Protein AF-A0A351DVX0-F1 (afdb_monomer)

Structure (mmCIF, N/CA/C/O backbone):
data_AF-A0A351DVX0-F1
#
_entry.id   AF-A0A351DVX0-F1
#
loop_
_atom_site.group_PDB
_atom_site.id
_atom_site.type_symbol
_atom_site.label_atom_id
_atom_site.label_alt_id
_atom_site.label_comp_id
_atom_site.label_asym_id
_atom_site.label_entity_id
_atom_site.label_seq_id
_atom_site.pdbx_PDB_ins_code
_atom_site.Cartn_x
_atom_site.Cartn_y
_atom_site.Cartn_z
_atom_site.occupancy
_atom_site.B_iso_or_equiv
_atom_site.auth_seq_id
_atom_site.auth_comp_id
_atom_site.auth_asym_id
_atom_site.auth_atom_id
_atom_site.pdbx_PDB_model_num
ATOM 1 N N . MET A 1 1 ? 25.765 -68.127 24.482 1.00 40.09 1 MET A N 1
ATOM 2 C CA . MET A 1 1 ? 26.400 -67.469 23.321 1.00 40.09 1 MET A CA 1
ATOM 3 C C . MET A 1 1 ? 25.395 -66.460 22.792 1.00 40.09 1 MET A C 1
ATOM 5 O O . MET A 1 1 ? 24.345 -66.854 22.311 1.00 40.09 1 MET A O 1
ATOM 9 N N . ILE A 1 2 ? 25.640 -65.184 23.081 1.00 37.50 2 ILE A N 1
ATOM 10 C CA . ILE A 1 2 ? 24.728 -64.052 22.872 1.00 37.50 2 ILE A CA 1
ATOM 11 C C . ILE A 1 2 ? 24.931 -63.559 21.436 1.00 37.50 2 ILE A C 1
ATOM 13 O O . ILE A 1 2 ? 26.060 -63.206 21.104 1.00 37.50 2 ILE A O 1
ATOM 17 N N . LEU A 1 3 ? 23.886 -63.501 20.604 1.00 36.59 3 LEU A N 1
ATOM 18 C CA . LEU A 1 3 ? 23.931 -62.711 19.369 1.00 36.59 3 LEU A CA 1
ATOM 19 C C . LEU A 1 3 ? 23.003 -61.502 19.492 1.00 36.59 3 LEU A C 1
ATOM 21 O O . LEU A 1 3 ? 21.829 -61.616 19.833 1.00 36.59 3 LEU A O 1
ATOM 25 N N . ARG A 1 4 ? 23.623 -60.341 19.286 1.00 37.78 4 ARG A N 1
ATOM 26 C CA . ARG A 1 4 ? 23.117 -58.989 19.496 1.00 37.78 4 ARG A CA 1
ATOM 27 C C . ARG A 1 4 ? 22.225 -58.519 18.344 1.00 37.78 4 ARG A C 1
ATOM 29 O O . ARG A 1 4 ? 22.423 -58.894 17.194 1.00 37.78 4 ARG A O 1
ATOM 36 N N . GLN A 1 5 ? 21.309 -57.628 18.715 1.00 42.28 5 GLN A N 1
ATOM 37 C CA . GLN A 1 5 ? 20.523 -56.723 17.879 1.00 42.28 5 GLN A CA 1
ATOM 38 C C . GLN A 1 5 ? 21.370 -55.961 16.848 1.00 42.28 5 GLN A C 1
ATOM 40 O O . GLN A 1 5 ? 22.437 -55.456 17.195 1.00 42.28 5 GLN A O 1
ATOM 45 N N . ILE A 1 6 ? 20.814 -55.747 15.652 1.00 43.41 6 ILE A N 1
ATOM 46 C CA . ILE A 1 6 ? 21.083 -54.556 14.834 1.00 43.41 6 ILE A CA 1
ATOM 47 C C . ILE A 1 6 ? 19.731 -54.063 14.305 1.00 43.41 6 ILE A C 1
ATOM 49 O O . ILE A 1 6 ? 19.150 -54.651 13.397 1.00 43.41 6 ILE A O 1
ATOM 53 N N . ALA A 1 7 ? 19.212 -53.003 14.926 1.00 38.06 7 ALA A N 1
ATOM 54 C CA . ALA A 1 7 ? 18.090 -52.226 14.417 1.00 38.06 7 ALA A CA 1
ATOM 55 C C . ALA A 1 7 ? 18.644 -51.172 13.448 1.00 38.06 7 ALA A C 1
ATOM 57 O O . ALA A 1 7 ? 19.384 -50.279 13.860 1.00 38.06 7 ALA A O 1
ATOM 58 N N . ILE A 1 8 ? 18.306 -51.285 12.165 1.00 43.12 8 ILE A N 1
ATOM 59 C CA . ILE A 1 8 ? 18.649 -50.291 11.145 1.00 43.12 8 ILE A CA 1
ATOM 60 C C . ILE A 1 8 ? 17.594 -49.182 11.222 1.00 43.12 8 ILE A C 1
ATOM 62 O O . ILE A 1 8 ? 16.469 -49.357 10.762 1.00 43.12 8 ILE A O 1
ATOM 66 N N . HIS A 1 9 ? 17.946 -48.055 11.840 1.00 37.53 9 HIS A N 1
ATOM 67 C CA . HIS A 1 9 ? 17.176 -46.816 11.732 1.00 37.53 9 HIS A CA 1
ATOM 68 C C . HIS A 1 9 ? 17.546 -46.137 10.409 1.00 37.53 9 HIS A C 1
ATOM 70 O O . HIS A 1 9 ? 18.660 -45.638 10.255 1.00 37.53 9 HIS A O 1
ATOM 76 N N . ALA A 1 10 ? 16.621 -46.133 9.450 1.00 40.66 10 ALA A N 1
ATOM 77 C CA . ALA A 1 10 ? 16.727 -45.315 8.249 1.00 40.66 10 ALA A CA 1
ATOM 78 C C . ALA A 1 10 ? 16.349 -43.869 8.605 1.00 40.66 10 ALA A C 1
ATOM 80 O O . ALA A 1 10 ? 15.179 -43.549 8.803 1.00 40.66 10 ALA A O 1
ATOM 81 N N . LEU A 1 11 ? 17.357 -43.006 8.727 1.00 35.91 11 LEU A N 1
ATOM 82 C CA . LEU A 1 11 ? 17.188 -41.564 8.857 1.00 35.91 11 LEU A CA 1
ATOM 83 C C . LEU A 1 11 ? 16.865 -40.998 7.464 1.00 35.91 11 LEU A C 1
ATOM 85 O O . LEU A 1 11 ? 17.757 -40.829 6.635 1.00 35.91 11 LEU A O 1
ATOM 89 N N . VAL A 1 12 ? 15.586 -40.751 7.184 1.00 42.34 12 VAL A N 1
ATOM 90 C CA . VAL A 1 12 ? 15.158 -40.038 5.974 1.00 42.34 12 VAL A CA 1
ATOM 91 C C . VAL A 1 12 ? 15.346 -38.543 6.231 1.00 42.34 12 VAL A C 1
ATOM 93 O O . VAL A 1 12 ? 14.528 -37.915 6.898 1.00 42.34 12 VAL A O 1
ATOM 96 N N . LEU A 1 13 ? 16.446 -37.974 5.732 1.00 36.12 13 LEU A N 1
ATOM 97 C CA . LEU A 1 13 ? 16.592 -36.523 5.621 1.00 36.12 13 LEU A CA 1
ATOM 98 C C . LEU A 1 13 ? 15.632 -36.022 4.534 1.00 36.12 13 LEU A C 1
ATOM 100 O O . LEU A 1 13 ? 15.890 -36.187 3.344 1.00 36.12 13 LEU A O 1
ATOM 104 N N . PHE A 1 14 ? 14.534 -35.392 4.948 1.00 37.03 14 PHE A N 1
ATOM 105 C CA . PHE A 1 14 ? 13.756 -34.516 4.078 1.00 37.03 14 PHE A CA 1
ATOM 106 C C . PHE A 1 14 ? 14.557 -33.228 3.870 1.00 37.03 14 PHE A C 1
ATOM 108 O O . PHE A 1 14 ? 14.539 -32.323 4.702 1.00 37.03 14 PHE A O 1
ATOM 115 N N . SER A 1 15 ? 15.292 -33.147 2.763 1.00 38.91 15 SER A N 1
ATOM 116 C CA . SER A 1 15 ? 15.761 -31.864 2.254 1.00 38.91 15 SER A CA 1
ATOM 117 C C . SER A 1 15 ? 14.536 -31.059 1.817 1.00 38.91 15 SER A C 1
ATOM 119 O O . SER A 1 15 ? 13.927 -31.365 0.790 1.00 38.91 15 SER A O 1
ATOM 121 N N . LEU A 1 16 ? 14.166 -30.046 2.601 1.00 40.25 16 LEU A N 1
ATOM 122 C CA . LEU A 1 16 ? 13.316 -28.943 2.159 1.00 40.25 16 LEU A CA 1
ATOM 123 C C . LEU A 1 16 ? 14.080 -28.185 1.068 1.00 40.25 16 LEU A C 1
ATOM 125 O O . LEU A 1 16 ? 14.786 -27.217 1.333 1.00 40.25 16 LEU A O 1
ATOM 129 N N . GLY A 1 17 ? 13.998 -28.684 -0.164 1.00 37.03 17 GLY A N 1
ATOM 130 C CA . GLY A 1 17 ? 14.337 -27.895 -1.335 1.00 37.03 17 GLY A CA 1
ATOM 131 C C . GLY A 1 17 ? 13.332 -26.756 -1.411 1.00 37.03 17 GLY A C 1
ATOM 132 O O . GLY A 1 17 ? 12.134 -27.004 -1.540 1.00 37.03 17 GLY A O 1
ATOM 133 N N . ALA A 1 18 ? 13.810 -25.521 -1.278 1.00 41.72 18 ALA A N 1
ATOM 134 C CA . ALA A 1 18 ? 13.044 -24.353 -1.668 1.00 41.72 18 ALA A CA 1
ATOM 135 C C . ALA A 1 18 ? 12.784 -24.478 -3.172 1.00 41.72 18 ALA A C 1
ATOM 137 O O . ALA A 1 18 ? 13.684 -24.301 -3.991 1.00 41.72 18 ALA A O 1
ATOM 138 N N . TRP A 1 19 ? 11.566 -24.873 -3.524 1.00 34.34 19 TRP A N 1
ATOM 139 C CA . TRP A 1 19 ? 11.091 -24.817 -4.893 1.00 34.34 19 TRP A CA 1
ATOM 140 C C . TRP A 1 19 ? 10.878 -23.341 -5.213 1.00 34.34 19 TRP A C 1
ATOM 142 O O . TRP A 1 19 ? 9.859 -22.763 -4.840 1.00 34.34 19 TRP A O 1
ATOM 152 N N . THR A 1 20 ? 11.851 -22.709 -5.865 1.00 35.59 20 THR A N 1
ATOM 153 C CA . THR A 1 20 ? 11.584 -21.480 -6.607 1.00 35.59 20 THR A CA 1
ATOM 154 C C . THR A 1 20 ? 10.643 -21.873 -7.736 1.00 35.59 20 THR A C 1
ATOM 156 O O . THR A 1 20 ? 11.033 -22.566 -8.675 1.00 35.59 20 THR A O 1
ATOM 159 N N . GLN A 1 21 ? 9.367 -21.523 -7.603 1.00 33.16 21 GLN A N 1
ATOM 160 C CA . GLN A 1 21 ? 8.462 -21.561 -8.738 1.00 33.16 21 GLN A CA 1
ATOM 161 C C . GLN A 1 21 ? 8.956 -20.499 -9.717 1.00 33.16 21 GLN A C 1
ATOM 163 O O . GLN A 1 21 ? 8.762 -19.310 -9.484 1.00 33.16 21 GLN A O 1
ATOM 168 N N . ASP A 1 22 ? 9.621 -20.923 -10.790 1.00 33.38 22 ASP A N 1
ATOM 169 C CA . ASP A 1 22 ? 9.820 -20.070 -11.954 1.00 33.38 22 ASP A CA 1
ATOM 170 C C . ASP A 1 22 ? 8.431 -19.760 -12.521 1.00 33.38 22 ASP A C 1
ATOM 172 O O . ASP A 1 22 ? 7.817 -20.575 -13.217 1.00 33.38 22 ASP A O 1
ATOM 176 N N . SER A 1 23 ? 7.888 -18.597 -12.159 1.00 32.94 23 SER A N 1
ATOM 177 C CA . SER A 1 23 ? 6.687 -18.066 -12.789 1.00 32.94 23 SER A CA 1
ATOM 178 C C . SER A 1 23 ? 7.013 -17.813 -14.254 1.00 32.94 23 SER A C 1
ATOM 180 O O . SER A 1 23 ? 7.938 -17.061 -14.567 1.00 32.94 23 SER A O 1
ATOM 182 N N . TRP A 1 24 ? 6.269 -18.433 -15.161 1.00 38.31 24 TRP A N 1
ATOM 183 C CA . TRP A 1 24 ? 6.404 -18.162 -16.582 1.00 38.31 24 TRP A CA 1
ATOM 184 C C . TRP A 1 24 ? 5.987 -16.710 -16.871 1.00 38.31 24 TRP A C 1
ATOM 186 O O . TRP A 1 24 ? 4.803 -16.410 -16.984 1.00 38.31 24 TRP A O 1
ATOM 196 N N . GLY A 1 25 ? 6.993 -15.834 -16.973 1.00 54.78 25 GLY A N 1
ATOM 197 C CA . GLY A 1 25 ? 7.132 -14.860 -18.059 1.00 54.78 25 GLY A CA 1
ATOM 198 C C . GLY A 1 25 ? 6.445 -13.499 -17.942 1.00 54.78 25 GLY A C 1
ATOM 199 O O . GLY A 1 25 ? 5.988 -13.002 -18.965 1.00 54.78 25 GLY A O 1
ATOM 200 N N . GLN A 1 26 ? 6.386 -12.855 -16.772 1.00 66.94 26 GLN A N 1
ATOM 201 C CA . GLN A 1 26 ? 6.179 -11.400 -16.758 1.00 66.94 26 GLN A CA 1
ATOM 202 C C . GLN A 1 26 ? 7.519 -10.696 -17.005 1.00 66.94 26 GLN A C 1
ATOM 204 O O . GLN A 1 26 ? 8.455 -10.852 -16.223 1.00 66.94 26 GLN A O 1
ATOM 209 N N . ALA A 1 27 ? 7.605 -9.922 -18.093 1.00 90.81 27 ALA A N 1
ATOM 210 C CA . ALA A 1 27 ? 8.777 -9.105 -18.422 1.00 90.81 27 ALA A CA 1
ATOM 211 C C . ALA A 1 27 ? 9.059 -8.025 -17.363 1.00 90.81 27 ALA A C 1
ATOM 213 O O . ALA A 1 27 ? 10.169 -7.506 -17.307 1.00 90.81 27 ALA A O 1
ATOM 214 N N . VAL A 1 28 ? 8.076 -7.714 -16.508 1.00 94.50 28 VAL A N 1
ATOM 215 C CA . VAL A 1 28 ? 8.209 -6.775 -15.394 1.00 94.50 28 VAL A CA 1
ATOM 216 C C . VAL A 1 28 ? 7.595 -7.351 -14.127 1.00 94.50 28 VAL A C 1
ATOM 218 O O . VAL A 1 28 ? 6.459 -7.819 -14.145 1.00 94.50 28 VAL A O 1
ATOM 221 N N . THR A 1 29 ? 8.325 -7.285 -13.018 1.00 94.88 29 THR A N 1
ATOM 222 C CA . THR A 1 29 ? 7.858 -7.720 -11.696 1.00 94.88 29 THR A CA 1
ATOM 223 C C . THR A 1 29 ? 8.148 -6.664 -10.634 1.00 94.88 29 THR A C 1
ATOM 225 O O . THR A 1 29 ? 9.044 -5.836 -10.794 1.00 94.88 29 THR A O 1
ATOM 228 N N . LEU A 1 30 ? 7.385 -6.696 -9.539 1.00 95.50 30 LEU A N 1
ATOM 229 C CA . LEU A 1 30 ? 7.558 -5.823 -8.379 1.00 95.50 30 LEU A CA 1
ATOM 230 C C . LEU A 1 30 ? 7.610 -6.672 -7.104 1.00 95.50 30 LEU A C 1
ATOM 232 O O . LEU A 1 30 ? 6.787 -7.573 -6.925 1.00 95.50 30 LEU A O 1
ATOM 236 N N . ALA A 1 31 ? 8.568 -6.392 -6.223 1.00 93.81 31 ALA A N 1
ATOM 237 C CA . ALA A 1 31 ? 8.717 -7.072 -4.938 1.00 93.81 31 ALA A CA 1
ATOM 238 C C . ALA A 1 31 ? 9.030 -6.070 -3.809 1.00 93.81 31 ALA A C 1
ATOM 240 O O . ALA A 1 31 ? 9.712 -5.090 -4.082 1.00 93.81 31 ALA A O 1
ATOM 241 N N . PRO A 1 32 ? 8.605 -6.316 -2.555 1.00 91.56 32 PRO A N 1
ATOM 242 C CA . PRO A 1 32 ? 7.753 -7.425 -2.135 1.00 91.56 32 PRO A CA 1
ATOM 243 C C . PRO A 1 32 ? 6.303 -7.262 -2.615 1.00 91.56 32 PRO A C 1
ATOM 245 O O . PRO A 1 32 ? 5.820 -6.155 -2.840 1.00 91.56 32 PRO A O 1
ATOM 248 N N . THR A 1 33 ? 5.608 -8.392 -2.755 1.00 82.56 33 THR A N 1
ATOM 249 C CA . THR A 1 33 ? 4.152 -8.452 -2.932 1.00 82.56 33 THR A CA 1
ATOM 250 C C . THR A 1 33 ? 3.548 -9.220 -1.749 1.00 82.56 33 THR A C 1
ATOM 252 O O . THR A 1 33 ? 4.029 -10.316 -1.442 1.00 82.56 33 THR A O 1
ATOM 255 N N . PRO A 1 34 ? 2.536 -8.681 -1.040 1.00 86.06 34 PRO A N 1
ATOM 256 C CA . PRO A 1 34 ? 1.894 -7.381 -1.252 1.00 86.06 34 PRO A CA 1
ATOM 257 C C . PRO A 1 34 ? 2.802 -6.182 -0.915 1.00 86.06 34 PRO A C 1
ATOM 259 O O . PRO A 1 34 ? 3.726 -6.301 -0.114 1.00 86.06 34 PRO A O 1
ATOM 262 N N . THR A 1 35 ? 2.511 -5.040 -1.531 1.00 85.44 35 THR A N 1
ATOM 263 C CA . THR A 1 35 ? 3.313 -3.813 -1.543 1.00 85.44 35 THR A CA 1
ATOM 264 C C . THR A 1 35 ? 2.668 -2.705 -0.707 1.00 85.44 35 THR A C 1
ATOM 266 O O . THR A 1 35 ? 1.503 -2.346 -0.922 1.00 85.44 35 THR A O 1
ATOM 269 N N . GLY A 1 36 ? 3.443 -2.147 0.221 1.00 84.81 36 GLY A N 1
ATOM 270 C CA . GLY A 1 36 ? 3.116 -0.928 0.958 1.00 84.81 36 GLY A CA 1
ATOM 271 C C . GLY A 1 36 ? 3.431 0.355 0.196 1.00 84.81 36 GLY A C 1
ATOM 272 O O . GLY A 1 36 ? 4.273 0.345 -0.700 1.00 84.81 36 GLY A O 1
ATOM 273 N N . LEU A 1 37 ? 2.787 1.470 0.553 1.00 86.00 37 LEU A N 1
ATOM 274 C CA . LEU A 1 37 ? 3.099 2.777 -0.057 1.00 86.00 37 LEU A CA 1
ATOM 275 C C . LEU A 1 37 ? 4.448 3.322 0.416 1.00 86.00 37 LEU A C 1
ATOM 277 O O . LEU A 1 37 ? 5.108 4.044 -0.330 1.00 86.00 37 LEU A O 1
ATOM 281 N N . ASN A 1 38 ? 4.834 2.973 1.643 1.00 88.31 38 ASN A N 1
ATOM 282 C CA . ASN A 1 38 ? 6.031 3.473 2.320 1.00 88.31 38 ASN A CA 1
ATOM 283 C C . ASN A 1 38 ? 7.113 2.394 2.486 1.00 88.31 38 ASN A C 1
ATOM 285 O O . ASN A 1 38 ? 8.142 2.639 3.113 1.00 88.31 38 ASN A O 1
ATOM 289 N N . ASP A 1 39 ? 6.878 1.204 1.935 1.00 87.25 39 ASP A N 1
ATOM 290 C CA . ASP A 1 39 ? 7.865 0.134 1.900 1.00 87.25 39 ASP A CA 1
ATOM 291 C C . ASP A 1 39 ? 8.821 0.345 0.717 1.00 87.25 39 ASP A C 1
ATOM 293 O O . ASP A 1 39 ? 8.417 0.774 -0.367 1.00 87.25 39 ASP A O 1
ATOM 297 N N . GLU A 1 40 ? 10.090 -0.012 0.905 1.00 95.81 40 GLU A N 1
ATOM 298 C CA . GLU A 1 40 ? 11.028 -0.122 -0.209 1.00 95.81 40 GLU A CA 1
ATOM 299 C C . GLU A 1 40 ? 10.617 -1.289 -1.121 1.00 95.81 40 GLU A C 1
ATOM 301 O O . GLU A 1 40 ? 10.395 -2.416 -0.666 1.00 95.81 40 GLU A O 1
ATOM 306 N N . VAL A 1 41 ? 10.527 -1.015 -2.421 1.00 96.50 41 VAL A N 1
ATOM 307 C CA . VAL A 1 41 ? 10.186 -1.990 -3.457 1.00 96.50 41 VAL A CA 1
ATOM 308 C C . VAL A 1 41 ? 11.254 -2.039 -4.534 1.00 96.50 41 VAL A C 1
ATOM 310 O O . VAL A 1 41 ? 11.887 -1.036 -4.845 1.00 96.50 41 VAL A O 1
ATOM 313 N N . THR A 1 42 ? 11.408 -3.198 -5.165 1.00 98.31 42 THR A N 1
ATOM 314 C CA . THR A 1 42 ? 12.261 -3.404 -6.332 1.00 98.31 42 THR A CA 1
ATOM 315 C C . THR A 1 42 ? 11.409 -3.762 -7.541 1.00 98.31 42 THR A C 1
ATOM 317 O O . THR A 1 42 ? 10.772 -4.818 -7.580 1.00 98.31 42 THR A O 1
ATOM 320 N N . LEU A 1 43 ? 11.439 -2.895 -8.551 1.00 98.19 43 LEU A N 1
ATOM 321 C CA . LEU A 1 43 ? 10.948 -3.179 -9.894 1.00 98.19 43 LEU A CA 1
ATOM 322 C C . LEU A 1 43 ? 12.050 -3.904 -10.665 1.00 98.19 43 LEU A C 1
ATOM 324 O O . LEU A 1 43 ? 13.176 -3.413 -10.732 1.00 98.19 43 LEU A O 1
ATOM 328 N N . THR A 1 44 ? 11.734 -5.046 -11.263 1.00 98.00 44 THR A N 1
ATOM 329 C CA . THR A 1 44 ? 12.642 -5.786 -12.149 1.00 98.00 44 THR A CA 1
ATOM 330 C C . THR A 1 44 ? 12.071 -5.807 -13.554 1.00 98.00 44 THR A C 1
ATOM 332 O O . THR A 1 44 ? 10.908 -6.152 -13.724 1.00 98.00 44 THR A O 1
ATOM 335 N N . ILE A 1 45 ? 12.893 -5.489 -14.553 1.00 97.94 45 ILE A N 1
ATOM 336 C CA . ILE A 1 45 ? 12.573 -5.599 -15.978 1.00 97.94 45 ILE A CA 1
ATOM 337 C C . ILE A 1 45 ? 13.516 -6.627 -16.609 1.00 97.94 45 ILE A C 1
ATOM 339 O O . ILE A 1 45 ? 14.738 -6.468 -16.575 1.00 97.94 45 ILE A O 1
ATOM 343 N N . ASP A 1 46 ? 12.951 -7.682 -17.188 1.00 97.06 46 ASP A N 1
ATOM 344 C CA . ASP A 1 46 ? 13.660 -8.686 -17.977 1.00 97.06 46 ASP A CA 1
ATOM 345 C C . ASP A 1 46 ? 13.489 -8.389 -19.470 1.00 97.06 46 ASP A C 1
ATOM 347 O O . ASP A 1 46 ? 12.545 -8.834 -20.123 1.00 97.06 46 ASP A O 1
ATOM 351 N N . VAL A 1 47 ? 14.446 -7.648 -20.030 1.00 97.12 47 VAL A N 1
ATOM 352 C CA . VAL A 1 47 ? 14.446 -7.257 -21.445 1.00 97.12 47 VAL A CA 1
ATOM 353 C C . VAL A 1 47 ? 14.599 -8.475 -22.365 1.00 97.12 47 VAL A C 1
ATOM 355 O O . VAL A 1 47 ? 14.211 -8.412 -23.529 1.00 97.12 47 VAL A O 1
ATOM 358 N N . SER A 1 48 ? 15.069 -9.632 -21.875 1.00 95.38 48 SER A N 1
ATOM 359 C CA . SER A 1 48 ? 15.089 -10.854 -22.697 1.00 95.38 48 SER A CA 1
ATOM 360 C C . SER A 1 48 ? 13.686 -11.320 -23.099 1.00 95.38 48 SER A C 1
ATOM 362 O O . SER A 1 48 ? 13.543 -11.991 -24.127 1.00 95.38 48 SER A O 1
ATOM 364 N N . GLN A 1 49 ? 12.674 -10.943 -22.311 1.00 94.19 49 GLN A N 1
ATOM 365 C CA . GLN A 1 49 ? 11.262 -11.241 -22.542 1.00 94.19 49 GLN A CA 1
ATOM 366 C C . GLN A 1 49 ? 10.547 -10.162 -23.368 1.00 94.19 49 GLN A C 1
ATOM 368 O O . GLN A 1 49 ? 9.404 -10.384 -23.754 1.00 94.19 49 GLN A O 1
ATOM 373 N N . SER A 1 50 ? 11.206 -9.032 -23.658 1.00 92.88 50 SER A N 1
ATOM 374 C CA . SER A 1 50 ? 10.652 -7.980 -24.516 1.00 92.88 50 SER A CA 1
ATOM 375 C C . SER A 1 50 ? 10.450 -8.508 -25.937 1.00 92.88 50 SER A C 1
ATOM 377 O O . SER A 1 50 ? 11.343 -9.150 -26.512 1.00 92.88 50 SER A O 1
ATOM 379 N N . ALA A 1 51 ? 9.252 -8.279 -26.472 1.00 90.56 51 ALA A N 1
ATOM 380 C CA . ALA A 1 51 ? 8.818 -8.801 -27.767 1.00 90.56 51 ALA A CA 1
ATOM 381 C C . ALA A 1 51 ? 8.794 -7.741 -28.876 1.00 90.56 51 ALA A C 1
ATOM 383 O O . ALA A 1 51 ? 8.758 -8.104 -30.055 1.00 90.56 51 ALA A O 1
ATOM 384 N N . GLU A 1 52 ? 8.824 -6.456 -28.519 1.00 89.44 52 GLU A N 1
ATOM 385 C CA . GLU A 1 52 ? 8.743 -5.348 -29.468 1.00 89.44 52 GLU A CA 1
ATOM 386 C C . GLU A 1 52 ? 9.957 -4.421 -29.369 1.00 89.44 52 GLU A C 1
ATOM 388 O O . GLU A 1 52 ? 10.672 -4.392 -28.368 1.00 89.44 52 GLU A O 1
ATOM 393 N N . HIS A 1 53 ? 10.146 -3.623 -30.423 1.00 94.44 53 HIS A N 1
ATOM 394 C CA . HIS A 1 53 ? 11.174 -2.587 -30.510 1.00 94.44 53 HIS A CA 1
ATOM 395 C C . HIS A 1 53 ? 12.624 -3.113 -30.416 1.00 94.44 53 HIS A C 1
ATOM 397 O O . HIS A 1 53 ? 12.903 -4.310 -30.522 1.00 94.44 53 HIS A O 1
ATOM 403 N N . GLY A 1 54 ? 13.583 -2.187 -30.340 1.00 95.69 54 GLY A N 1
ATOM 404 C CA . GLY A 1 54 ? 14.994 -2.468 -30.581 1.00 95.69 54 GLY A CA 1
ATOM 405 C C . GLY A 1 54 ? 15.838 -2.739 -29.344 1.00 95.69 54 GLY A C 1
ATOM 406 O O . GLY A 1 54 ? 16.968 -3.202 -29.502 1.00 95.69 54 GLY A O 1
ATOM 407 N N . LEU A 1 55 ? 15.350 -2.479 -28.123 1.00 97.56 55 LEU A N 1
ATOM 408 C CA . LEU A 1 55 ? 16.226 -2.488 -26.943 1.00 97.56 55 LEU A CA 1
ATOM 409 C C . LEU A 1 55 ? 16.907 -3.840 -26.728 1.00 97.56 55 LEU A C 1
ATOM 411 O O . LEU A 1 55 ? 18.112 -3.880 -26.488 1.00 97.56 55 LEU A O 1
ATOM 415 N N . LYS A 1 56 ? 16.165 -4.944 -26.867 1.00 96.94 56 LYS A N 1
ATOM 416 C CA . LYS A 1 56 ? 16.720 -6.293 -26.717 1.00 96.94 56 LYS A CA 1
ATOM 417 C C . LYS A 1 56 ? 17.873 -6.549 -27.689 1.00 96.94 56 LYS A C 1
ATOM 419 O O . LYS A 1 56 ? 18.966 -6.891 -27.249 1.00 96.94 56 LYS A O 1
ATOM 424 N N . ALA A 1 57 ? 17.651 -6.338 -28.987 1.00 97.00 57 ALA A N 1
ATOM 425 C CA . ALA A 1 57 ? 18.665 -6.577 -30.016 1.00 97.00 57 ALA A CA 1
ATOM 426 C C . ALA A 1 57 ? 19.902 -5.683 -29.823 1.00 97.00 57 ALA A C 1
ATOM 428 O O . ALA A 1 57 ? 21.038 -6.137 -29.975 1.00 97.00 57 ALA A O 1
ATOM 429 N N . VAL A 1 58 ? 19.687 -4.420 -29.442 1.00 97.81 58 VAL A N 1
ATOM 430 C CA . VAL A 1 58 ? 20.775 -3.473 -29.176 1.00 97.81 58 VAL A CA 1
ATOM 431 C C . VAL A 1 58 ? 21.621 -3.932 -27.989 1.00 97.81 58 VAL A C 1
ATOM 433 O O . VAL A 1 58 ? 22.847 -3.920 -28.095 1.00 97.81 58 VAL A O 1
ATOM 436 N N . LEU A 1 59 ? 21.002 -4.372 -26.890 1.00 97.44 59 LEU A N 1
ATOM 437 C CA . LEU A 1 59 ? 21.711 -4.825 -25.688 1.00 97.44 59 LEU A CA 1
ATOM 438 C C . LEU A 1 59 ? 22.386 -6.191 -25.861 1.00 97.44 59 LEU A C 1
ATOM 440 O O . LEU A 1 59 ? 23.452 -6.409 -25.295 1.00 97.44 59 LEU A O 1
ATOM 444 N N . GLU A 1 60 ? 21.833 -7.096 -26.673 1.00 96.12 60 GLU A N 1
ATOM 445 C CA . GLU A 1 60 ? 22.504 -8.361 -27.020 1.00 96.12 60 GLU A CA 1
ATOM 446 C C . GLU A 1 60 ? 23.848 -8.119 -27.724 1.00 96.12 60 GLU A C 1
ATOM 448 O O . GLU A 1 60 ? 24.813 -8.851 -27.497 1.00 96.12 60 GLU A O 1
ATOM 453 N N . ALA A 1 61 ? 23.931 -7.073 -28.550 1.00 96.75 61 ALA A N 1
ATOM 454 C CA . ALA A 1 61 ? 25.163 -6.676 -29.227 1.00 96.75 61 ALA A CA 1
ATOM 455 C C . ALA A 1 61 ? 26.034 -5.704 -28.410 1.00 96.75 61 ALA A C 1
ATOM 457 O O . ALA A 1 61 ? 27.244 -5.640 -28.626 1.00 96.75 61 ALA A O 1
ATOM 458 N N . ASN A 1 62 ? 25.431 -4.945 -27.492 1.00 96.19 62 ASN A N 1
ATOM 459 C CA . ASN A 1 62 ? 26.076 -3.882 -26.720 1.00 96.19 62 ASN A CA 1
ATOM 460 C C . ASN A 1 62 ? 25.647 -3.961 -25.239 1.00 96.19 62 ASN A C 1
ATOM 462 O O . ASN A 1 62 ? 24.906 -3.097 -24.761 1.00 96.19 62 ASN A O 1
ATOM 466 N N . PRO A 1 63 ? 26.099 -4.986 -24.495 1.00 93.94 63 PRO A N 1
ATOM 467 C CA . PRO A 1 63 ? 25.579 -5.289 -23.158 1.00 93.94 63 PRO A CA 1
ATOM 468 C C . PRO A 1 63 ? 25.902 -4.224 -22.099 1.00 93.94 63 PRO A C 1
ATOM 470 O O . PRO A 1 63 ? 25.219 -4.150 -21.082 1.00 93.94 63 PRO A O 1
ATOM 473 N N . ASP A 1 64 ? 26.915 -3.388 -22.342 1.00 93.94 64 ASP A N 1
ATOM 474 C CA . ASP A 1 64 ? 27.380 -2.365 -21.398 1.00 93.94 64 ASP A CA 1
ATOM 475 C C . ASP A 1 64 ? 26.612 -1.032 -21.504 1.00 93.94 64 ASP A C 1
ATOM 477 O O . ASP A 1 64 ? 26.926 -0.076 -20.789 1.00 93.94 64 ASP A O 1
ATOM 481 N N . LEU A 1 65 ? 25.630 -0.918 -22.408 1.00 97.00 65 LEU A N 1
ATOM 482 C CA . LEU A 1 65 ? 24.851 0.313 -22.547 1.00 97.00 65 LEU A CA 1
ATOM 483 C C . LEU A 1 65 ? 23.920 0.529 -21.338 1.00 97.00 65 LEU A C 1
ATOM 485 O O . LEU A 1 65 ? 23.252 -0.409 -20.895 1.00 97.00 65 LEU A O 1
ATOM 489 N N . PRO A 1 66 ? 23.825 1.767 -20.815 1.00 97.75 66 PRO A N 1
ATOM 490 C CA . PRO A 1 66 ? 22.954 2.070 -19.688 1.00 97.75 66 PRO A CA 1
ATOM 491 C C . PRO A 1 66 ? 21.480 2.031 -20.102 1.00 97.75 66 PRO A C 1
ATOM 493 O O . PRO A 1 66 ? 21.093 2.577 -21.141 1.00 97.75 66 PRO A O 1
ATOM 496 N N . VAL A 1 67 ? 20.656 1.432 -19.244 1.00 98.62 67 VAL A N 1
ATOM 497 C CA . VAL A 1 67 ? 19.207 1.302 -19.430 1.00 98.62 67 VAL A CA 1
ATOM 498 C C . VAL A 1 67 ? 18.488 2.134 -18.377 1.00 98.62 67 VAL A C 1
ATOM 500 O O . VAL A 1 67 ? 18.864 2.131 -17.209 1.00 98.62 67 VAL A O 1
ATOM 503 N N . TYR A 1 68 ? 17.450 2.844 -18.796 1.00 98.81 68 TYR A N 1
ATOM 504 C CA . TYR A 1 68 ? 16.671 3.766 -17.987 1.00 98.81 68 TYR A CA 1
ATOM 505 C C . TYR A 1 68 ? 15.202 3.350 -17.969 1.00 98.81 68 TYR A C 1
ATOM 507 O O . TYR A 1 68 ? 14.668 2.883 -18.978 1.00 98.81 68 TYR A O 1
ATOM 515 N N . LEU A 1 69 ? 14.547 3.564 -16.834 1.00 98.69 69 LEU A N 1
ATOM 516 C CA . LEU A 1 69 ? 13.101 3.459 -16.696 1.00 98.69 69 LEU A CA 1
ATOM 517 C C . LEU A 1 69 ? 12.419 4.698 -17.292 1.00 98.69 69 LEU A C 1
ATOM 519 O O . LEU A 1 69 ? 12.879 5.827 -17.124 1.00 98.69 69 LEU A O 1
ATOM 523 N N . TRP A 1 70 ? 11.282 4.493 -17.941 1.00 98.56 70 TRP A N 1
ATOM 524 C CA . TRP A 1 70 ? 10.315 5.542 -18.241 1.00 98.56 70 TRP A CA 1
ATOM 525 C C . TRP A 1 70 ? 8.957 5.104 -17.694 1.00 98.56 70 TRP A C 1
ATOM 527 O O . TRP A 1 70 ? 8.491 4.027 -18.048 1.00 98.56 70 TRP A O 1
ATOM 537 N N . THR A 1 71 ? 8.325 5.893 -16.827 1.00 98.50 71 THR A N 1
ATOM 538 C CA . THR A 1 71 ? 7.065 5.530 -16.144 1.00 98.50 71 THR A CA 1
ATOM 539 C C . THR A 1 71 ? 6.072 6.688 -16.135 1.00 98.50 71 THR A C 1
ATOM 541 O O . THR A 1 71 ? 6.483 7.846 -16.119 1.00 98.50 71 THR A O 1
ATOM 544 N N . TRP A 1 72 ? 4.774 6.390 -16.181 1.00 97.69 72 TRP A N 1
ATOM 545 C CA . TRP A 1 72 ? 3.704 7.400 -16.270 1.00 97.69 72 TRP A CA 1
ATOM 546 C C . TRP A 1 72 ? 2.437 7.053 -15.475 1.00 97.69 72 TRP A C 1
ATOM 548 O O . TRP A 1 72 ? 1.460 7.799 -15.511 1.00 97.69 72 TRP A O 1
ATOM 558 N N . SER A 1 73 ? 2.419 5.913 -14.784 1.00 96.12 73 SER A N 1
ATOM 559 C CA . SER A 1 73 ? 1.349 5.525 -13.857 1.00 96.12 73 SER A CA 1
ATOM 560 C C . SER A 1 73 ? 1.998 4.950 -12.597 1.00 96.12 73 SER A C 1
ATOM 562 O O . SER A 1 73 ? 2.950 4.180 -12.748 1.00 96.12 73 SER A O 1
ATOM 564 N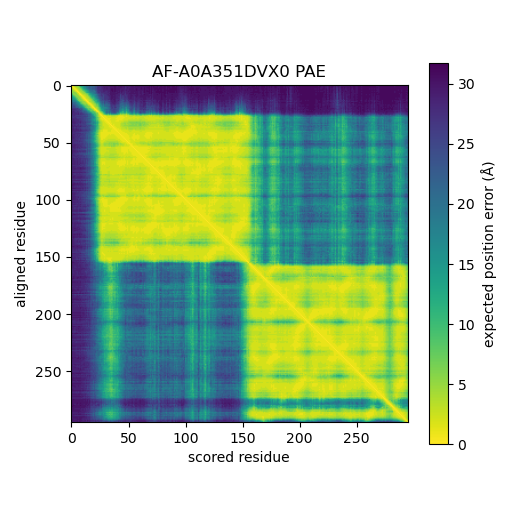 N . PRO A 1 74 ? 1.519 5.271 -11.380 1.00 96.19 74 PRO A N 1
ATOM 565 C CA . PRO A 1 74 ? 0.311 6.050 -11.059 1.00 96.19 74 PRO A CA 1
ATOM 566 C C . PRO A 1 74 ? 0.388 7.545 -11.394 1.00 96.19 74 PRO A C 1
ATOM 568 O O . PRO A 1 74 ? -0.650 8.172 -11.592 1.00 96.19 74 PRO A O 1
ATOM 571 N N . SER A 1 75 ? 1.593 8.094 -11.526 1.00 97.75 75 SER A N 1
ATOM 572 C CA . SER A 1 75 ? 1.840 9.452 -12.008 1.00 97.75 75 SER A CA 1
ATOM 573 C C . SER A 1 75 ? 3.262 9.564 -12.575 1.00 97.75 75 SER A C 1
ATOM 575 O O . SER A 1 75 ? 3.970 8.561 -12.698 1.00 97.75 75 SER A O 1
ATOM 577 N N . ASP A 1 76 ? 3.701 10.776 -12.923 1.00 97.62 76 ASP A N 1
ATOM 578 C CA . ASP A 1 76 ? 5.116 11.035 -13.197 1.00 97.62 76 ASP A CA 1
ATOM 579 C C . ASP A 1 76 ? 5.967 10.899 -11.917 1.00 97.62 76 ASP A C 1
ATOM 581 O O . ASP A 1 76 ? 5.510 11.269 -10.823 1.00 97.62 76 ASP A O 1
ATOM 585 N N . PRO A 1 77 ? 7.227 10.436 -12.026 1.00 97.81 77 PRO A N 1
ATOM 586 C CA . PRO A 1 77 ? 8.132 10.392 -10.886 1.00 97.81 77 PRO A CA 1
ATOM 587 C C . PRO A 1 77 ? 8.505 11.811 -10.426 1.00 97.81 77 PRO A C 1
ATOM 589 O O . PRO A 1 77 ? 8.579 12.731 -11.241 1.00 97.81 77 PRO A O 1
ATOM 592 N N . VAL A 1 78 ? 8.808 12.005 -9.138 1.00 97.25 78 VAL A N 1
ATOM 593 C CA . VAL A 1 78 ? 9.133 13.319 -8.535 1.00 97.25 78 VAL A CA 1
ATOM 594 C C . VAL A 1 78 ? 10.306 14.009 -9.239 1.00 97.25 78 VAL A C 1
ATOM 596 O O . VAL A 1 78 ? 10.281 15.219 -9.461 1.00 97.25 78 VAL A O 1
ATOM 599 N N . GLY A 1 79 ? 11.326 13.245 -9.639 1.00 94.88 79 GLY A N 1
ATOM 600 C CA . GLY A 1 79 ? 12.462 13.756 -10.416 1.00 94.88 79 GLY A CA 1
ATOM 601 C C . GLY A 1 79 ? 12.182 13.936 -11.914 1.00 94.88 79 GLY A C 1
ATOM 602 O O . GLY A 1 79 ? 13.016 14.499 -12.622 1.00 94.88 79 GLY A O 1
ATOM 603 N N . GLY A 1 80 ? 11.039 13.459 -12.409 1.00 97.75 80 GLY A N 1
ATOM 604 C CA . GLY A 1 80 ? 10.696 13.385 -13.827 1.00 97.75 80 GLY A CA 1
ATOM 605 C C . GLY A 1 80 ? 11.519 12.351 -14.606 1.00 97.75 80 GLY A C 1
ATOM 606 O O . GLY A 1 80 ? 12.659 12.032 -14.265 1.00 97.75 80 GLY A O 1
ATOM 607 N N . ASN A 1 81 ? 10.955 11.861 -15.712 1.00 98.25 81 ASN A N 1
ATOM 608 C CA . ASN A 1 81 ? 11.617 10.884 -16.587 1.00 98.25 81 ASN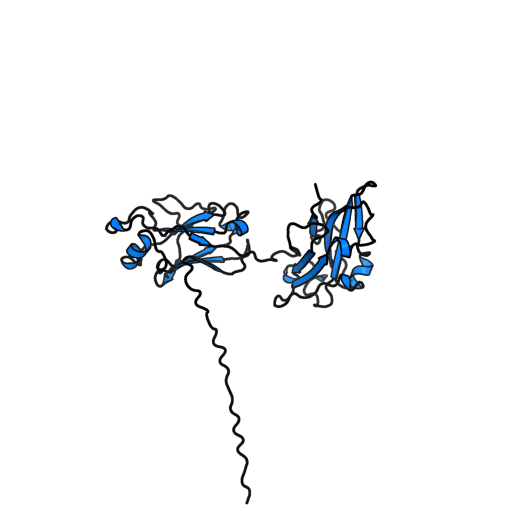 A CA 1
ATOM 609 C C . ASN A 1 81 ? 12.811 11.461 -17.382 1.00 98.25 81 ASN A C 1
ATOM 611 O O . ASN A 1 81 ? 13.648 10.711 -17.884 1.00 98.25 81 ASN A O 1
ATOM 615 N N . GLY A 1 82 ? 12.901 12.789 -17.519 1.00 97.50 82 GLY A N 1
ATOM 616 C CA . GLY A 1 82 ? 13.782 13.468 -18.476 1.00 97.50 82 GLY A CA 1
ATOM 617 C C . GLY A 1 82 ? 13.054 13.761 -19.792 1.00 97.50 82 GLY A C 1
ATOM 618 O O . GLY A 1 82 ? 11.866 14.077 -19.787 1.00 97.50 82 GLY A O 1
ATOM 619 N N . SER A 1 83 ? 13.753 13.669 -20.923 1.00 97.75 83 SER A N 1
ATOM 620 C CA . SER A 1 83 ? 13.159 13.761 -22.264 1.00 97.75 83 SER A CA 1
ATOM 621 C C . SER A 1 83 ? 13.340 12.460 -23.045 1.00 97.75 83 SER A C 1
ATOM 623 O O . SER A 1 83 ? 14.155 11.605 -22.692 1.00 97.75 83 SER A O 1
ATOM 625 N N . TRP A 1 84 ? 12.597 12.302 -24.146 1.00 97.12 84 TRP A N 1
ATOM 626 C CA . TRP A 1 84 ? 12.698 11.103 -24.986 1.00 97.12 84 TRP A CA 1
ATOM 627 C C . TRP A 1 84 ? 14.133 10.827 -25.453 1.00 97.12 84 TRP A C 1
ATOM 629 O O . TRP A 1 84 ? 14.591 9.691 -25.406 1.00 97.12 84 TRP A O 1
ATOM 639 N N . ASN A 1 85 ? 14.874 11.876 -25.800 1.00 97.44 85 ASN A N 1
ATOM 640 C CA . ASN A 1 85 ? 16.263 11.794 -26.243 1.00 97.44 85 ASN A CA 1
ATOM 641 C C . ASN A 1 85 ? 17.312 11.960 -25.126 1.00 97.44 85 ASN A C 1
ATOM 643 O O . ASN A 1 85 ? 18.505 12.007 -25.413 1.00 97.44 85 ASN A O 1
ATOM 647 N N . ASN A 1 86 ? 16.890 12.109 -23.867 1.00 98.06 86 ASN A N 1
ATOM 648 C CA . ASN A 1 86 ? 17.796 12.276 -22.734 1.00 98.06 86 ASN A CA 1
ATOM 649 C C . ASN A 1 86 ? 17.093 11.922 -21.410 1.00 98.06 86 ASN A C 1
ATOM 651 O O . ASN A 1 86 ? 16.553 12.797 -20.727 1.00 98.06 86 ASN A O 1
ATOM 655 N N . SER A 1 87 ? 17.093 10.638 -21.047 1.00 98.31 87 SER A N 1
ATOM 656 C CA . SER A 1 87 ? 16.516 10.146 -19.786 1.00 98.31 87 SER A CA 1
ATOM 657 C C . SER A 1 87 ? 17.186 10.784 -18.562 1.00 98.31 87 SER A C 1
ATOM 659 O O . SER A 1 87 ? 18.376 11.093 -18.586 1.00 98.31 87 SER A O 1
ATOM 661 N N . ASN A 1 88 ? 16.462 10.961 -17.463 1.00 97.44 88 ASN A N 1
ATOM 662 C CA . ASN A 1 88 ? 17.028 11.441 -16.201 1.00 97.44 88 ASN A CA 1
ATOM 663 C C . ASN A 1 88 ? 17.926 10.363 -15.551 1.00 97.44 88 ASN A C 1
ATOM 665 O O . ASN A 1 88 ? 17.598 9.181 -15.593 1.00 97.44 88 ASN A O 1
ATOM 669 N N . GLU A 1 89 ? 19.047 10.755 -14.933 1.00 97.38 89 GLU A N 1
ATOM 670 C CA . GLU A 1 89 ? 19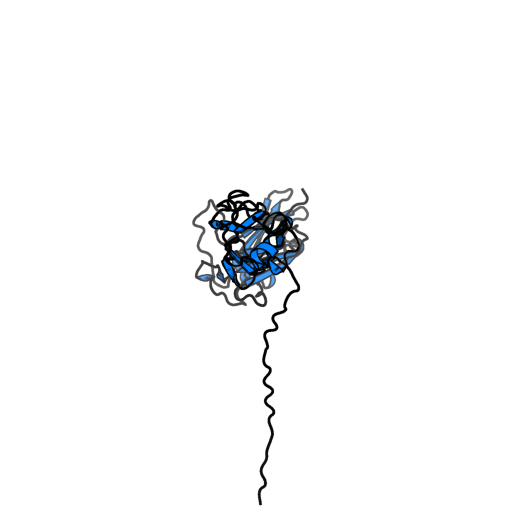.928 9.827 -14.199 1.00 97.38 89 GLU A CA 1
ATOM 671 C C . GLU A 1 89 ? 19.243 9.168 -13.000 1.00 97.38 89 GLU A C 1
ATOM 673 O O . GLU A 1 89 ? 19.568 8.032 -12.671 1.00 97.38 89 GLU A O 1
ATOM 678 N N . GLY A 1 90 ? 18.245 9.824 -12.397 1.00 96.50 90 GLY A N 1
ATOM 679 C CA . GLY A 1 90 ? 17.413 9.208 -11.355 1.00 96.50 90 GLY A CA 1
ATOM 680 C C . GLY A 1 90 ? 16.604 7.996 -11.836 1.00 96.50 90 GLY A C 1
ATOM 681 O O . GLY A 1 90 ? 16.074 7.260 -11.013 1.00 96.50 90 GLY A O 1
ATOM 682 N N . MET A 1 91 ? 16.530 7.774 -13.152 1.00 98.44 91 MET A N 1
ATOM 683 C CA . MET A 1 91 ? 15.836 6.639 -13.761 1.00 98.44 91 MET A CA 1
ATOM 684 C C . MET A 1 91 ? 16.787 5.521 -14.203 1.00 98.44 91 MET A C 1
ATOM 686 O O . MET A 1 91 ? 16.338 4.574 -14.848 1.00 98.44 91 MET A O 1
ATOM 690 N N . LEU A 1 92 ? 18.093 5.635 -13.936 1.00 98.50 92 LEU A N 1
ATOM 691 C CA . LEU A 1 92 ? 19.073 4.621 -14.322 1.00 98.50 92 LEU A CA 1
ATOM 692 C C . LEU A 1 92 ? 18.778 3.299 -13.604 1.00 98.50 92 LEU A C 1
ATOM 694 O O . LEU A 1 92 ? 18.727 3.244 -12.377 1.00 98.50 92 LEU A O 1
ATOM 698 N N . LEU A 1 93 ? 18.627 2.226 -14.376 1.00 98.62 93 LEU A N 1
ATOM 699 C CA . LEU A 1 93 ? 18.443 0.885 -13.844 1.00 98.62 93 LEU A CA 1
ATOM 700 C C . LEU A 1 93 ? 19.792 0.230 -13.539 1.00 98.62 93 LEU A C 1
ATOM 702 O O . LEU A 1 93 ? 20.759 0.346 -14.295 1.00 98.62 93 LEU A O 1
ATOM 706 N N . GLN A 1 94 ? 19.833 -0.549 -12.466 1.00 98.12 94 GLN A N 1
ATOM 707 C CA . GLN A 1 94 ? 20.970 -1.394 -12.137 1.00 98.12 94 GLN A CA 1
ATOM 708 C C . GLN A 1 94 ? 20.883 -2.719 -12.904 1.00 98.12 94 GLN A C 1
ATOM 710 O O . GLN A 1 94 ? 19.900 -3.444 -12.781 1.00 98.12 94 GLN A O 1
ATOM 715 N N . SER A 1 95 ? 21.919 -3.071 -13.670 1.00 96.50 95 SER A N 1
ATOM 716 C CA . SER A 1 95 ? 22.011 -4.407 -14.276 1.00 96.50 95 SER A CA 1
ATOM 717 C C . SER A 1 95 ? 22.254 -5.466 -13.198 1.00 96.50 95 SER A C 1
ATOM 719 O O . SER A 1 95 ? 23.147 -5.317 -12.360 1.00 96.50 95 SER A O 1
ATOM 721 N N . THR A 1 96 ? 21.488 -6.555 -13.238 1.00 93.81 96 THR A N 1
ATOM 722 C CA . THR A 1 96 ? 21.658 -7.726 -12.356 1.00 93.81 96 THR A CA 1
ATOM 723 C C . THR A 1 96 ? 22.265 -8.931 -13.083 1.00 93.81 96 THR A C 1
ATOM 725 O O . THR A 1 96 ? 22.340 -10.028 -12.531 1.00 93.81 96 THR A O 1
ATOM 728 N N . GLY A 1 97 ? 22.770 -8.714 -14.303 1.00 88.56 97 GLY A N 1
ATOM 729 C CA . GLY A 1 97 ? 23.348 -9.738 -15.170 1.00 88.56 97 GLY A CA 1
ATOM 730 C C . GLY A 1 97 ? 22.366 -10.257 -16.223 1.00 88.56 97 GLY A C 1
ATOM 731 O O . GLY A 1 97 ? 21.153 -10.313 -16.018 1.00 88.56 97 GLY A O 1
ATOM 732 N N . GLY A 1 98 ? 22.902 -10.639 -17.386 1.00 90.44 98 GLY A N 1
ATOM 733 C CA . GLY A 1 98 ? 22.078 -10.901 -18.567 1.00 90.44 98 GLY A CA 1
ATOM 734 C C . GLY A 1 98 ? 21.346 -9.631 -19.015 1.00 90.44 98 GLY A C 1
ATOM 735 O O . GLY A 1 98 ? 21.905 -8.543 -18.946 1.00 90.44 98 GLY A O 1
ATOM 736 N N . LEU A 1 99 ? 20.091 -9.772 -19.443 1.00 95.75 99 LEU A N 1
ATOM 737 C CA . LEU A 1 99 ? 19.229 -8.661 -19.867 1.00 95.75 99 LEU A CA 1
ATOM 738 C C . LEU A 1 99 ? 18.233 -8.237 -18.771 1.00 95.75 99 LEU A C 1
ATOM 740 O O . LEU A 1 99 ? 17.125 -7.796 -19.071 1.00 95.75 99 LEU A O 1
ATOM 744 N N . LYS A 1 100 ? 18.609 -8.410 -17.498 1.00 96.88 100 LYS A N 1
ATOM 745 C CA . LYS A 1 100 ? 17.775 -8.069 -16.340 1.00 96.88 100 LYS A CA 1
ATOM 746 C C . LYS A 1 100 ? 18.265 -6.800 -15.661 1.00 96.88 100 LYS A C 1
ATOM 748 O O . LYS A 1 100 ? 19.458 -6.638 -15.391 1.00 96.88 100 LYS A O 1
ATOM 753 N N . TYR A 1 101 ? 17.316 -5.927 -15.352 1.00 98.25 101 TYR A N 1
ATOM 754 C CA . TYR A 1 101 ? 17.563 -4.587 -14.838 1.00 98.25 101 TYR A CA 1
ATOM 755 C C . TYR A 1 101 ? 16.604 -4.271 -13.694 1.00 98.25 101 TYR A C 1
ATOM 757 O O . TYR A 1 101 ? 15.443 -4.672 -13.741 1.00 98.25 101 TYR A O 1
ATOM 765 N N . THR A 1 102 ? 17.072 -3.564 -12.669 1.00 98.44 102 THR A N 1
ATOM 766 C CA . THR A 1 102 ? 16.283 -3.272 -11.466 1.00 98.44 102 THR A CA 1
ATOM 767 C C . THR A 1 102 ? 16.328 -1.806 -11.065 1.00 98.44 102 THR A C 1
ATOM 769 O O . THR A 1 102 ? 17.356 -1.149 -11.230 1.00 98.44 102 THR A O 1
ATOM 772 N N . LEU A 1 103 ? 15.243 -1.321 -10.462 1.00 98.44 103 LEU A N 1
ATOM 773 C CA . LEU A 1 103 ? 15.200 -0.061 -9.719 1.00 98.44 103 LEU A CA 1
ATOM 774 C C . LEU A 1 103 ? 14.550 -0.304 -8.361 1.00 98.44 103 LEU A C 1
ATOM 776 O O . LEU A 1 103 ? 13.469 -0.889 -8.300 1.00 98.44 103 LEU A O 1
ATOM 780 N N . THR A 1 104 ? 15.195 0.173 -7.301 1.00 98.38 104 THR A N 1
ATOM 781 C CA . THR A 1 104 ? 14.662 0.118 -5.939 1.00 98.38 104 THR A CA 1
ATOM 782 C C . THR A 1 104 ? 14.225 1.511 -5.498 1.00 98.38 104 THR A C 1
ATOM 784 O O . THR A 1 104 ? 14.979 2.467 -5.682 1.00 98.38 104 THR A O 1
ATOM 787 N N . PHE A 1 105 ? 13.010 1.639 -4.964 1.00 98.06 105 PHE A N 1
ATOM 788 C CA . PHE A 1 105 ? 12.419 2.919 -4.563 1.00 98.06 105 PHE A CA 1
ATOM 789 C C . PHE A 1 105 ? 11.296 2.739 -3.529 1.00 98.06 105 PHE A C 1
ATOM 791 O O . PHE A 1 105 ? 10.792 1.636 -3.350 1.00 98.06 105 PHE A O 1
ATOM 798 N N . VAL A 1 106 ? 10.871 3.827 -2.881 1.00 97.44 106 VAL A N 1
ATOM 799 C CA . VAL A 1 106 ? 9.656 3.874 -2.045 1.00 97.44 106 VAL A CA 1
ATOM 800 C C . VAL A 1 106 ? 8.536 4.542 -2.856 1.00 97.44 106 VAL A C 1
ATOM 802 O O . VAL A 1 106 ? 8.745 5.666 -3.320 1.00 97.44 106 VAL A O 1
ATOM 805 N N . PRO A 1 107 ? 7.366 3.907 -3.084 1.00 96.06 107 PRO A N 1
ATOM 806 C CA . PRO A 1 107 ? 6.340 4.447 -3.981 1.00 96.06 107 PRO A CA 1
ATOM 807 C C . PRO A 1 107 ? 5.891 5.875 -3.651 1.00 96.06 107 PRO A C 1
ATOM 809 O O . PRO A 1 107 ? 5.805 6.696 -4.566 1.00 96.06 107 PRO A O 1
ATOM 812 N N . SER A 1 108 ? 5.650 6.179 -2.370 1.00 94.62 108 SER A N 1
ATOM 813 C CA . SER A 1 108 ? 5.209 7.501 -1.894 1.00 94.62 108 SER A CA 1
ATOM 814 C C . SER A 1 108 ? 6.253 8.609 -2.058 1.00 94.62 108 SER A C 1
ATOM 816 O O . SER A 1 108 ? 5.891 9.782 -2.111 1.00 94.62 108 SER A O 1
ATOM 818 N N . GLU A 1 109 ? 7.534 8.253 -2.171 1.00 97.75 109 GLU A N 1
ATOM 819 C CA . GLU A 1 109 ? 8.632 9.197 -2.404 1.00 97.75 109 GLU A CA 1
ATOM 820 C C . GLU A 1 109 ? 8.994 9.313 -3.889 1.00 97.75 109 GLU A C 1
ATOM 822 O O . GLU A 1 109 ? 9.478 10.350 -4.346 1.00 97.75 109 GLU A O 1
ATOM 827 N N . PHE A 1 110 ? 8.791 8.236 -4.651 1.00 98.31 110 PHE A N 1
ATOM 828 C CA . PHE A 1 110 ? 9.197 8.153 -6.048 1.00 98.31 110 PHE A CA 1
ATOM 829 C C . PHE A 1 110 ? 8.190 8.800 -6.995 1.00 98.31 110 PHE A C 1
ATOM 831 O O . PHE A 1 110 ? 8.606 9.480 -7.933 1.00 98.31 110 PHE A O 1
ATOM 838 N N . TYR A 1 111 ? 6.888 8.613 -6.763 1.00 98.12 111 TYR A N 1
ATOM 839 C CA . TYR A 1 111 ? 5.816 9.182 -7.584 1.00 98.12 111 TYR A CA 1
ATOM 840 C C . TYR A 1 111 ? 5.288 10.492 -7.001 1.00 98.12 111 TYR A C 1
ATOM 842 O O . TYR A 1 111 ? 5.222 10.676 -5.792 1.00 98.12 111 TYR A O 1
ATOM 850 N N . THR A 1 112 ? 4.884 11.412 -7.877 1.00 96.62 112 THR A N 1
ATOM 851 C CA . THR A 1 112 ? 4.267 12.689 -7.468 1.00 96.62 112 THR A CA 1
ATOM 852 C C . THR A 1 112 ? 2.867 12.526 -6.867 1.00 96.62 112 THR A C 1
ATOM 854 O O . THR A 1 112 ? 2.437 13.382 -6.098 1.00 96.62 112 THR A O 1
ATOM 857 N N . ASP A 1 113 ? 2.162 11.449 -7.221 1.00 91.19 113 ASP A N 1
ATOM 858 C CA . ASP A 1 113 ? 0.851 11.063 -6.703 1.00 91.19 113 ASP A CA 1
ATOM 859 C C . ASP A 1 113 ? 0.708 9.533 -6.786 1.00 91.19 113 ASP A C 1
ATOM 861 O O . ASP A 1 113 ? 0.910 8.925 -7.838 1.00 91.19 113 ASP A O 1
ATOM 865 N N . VAL A 1 114 ? 0.359 8.903 -5.666 1.00 90.44 114 VAL A N 1
ATOM 866 C CA . VAL A 1 114 ? 0.199 7.445 -5.539 1.00 90.44 114 VAL A CA 1
ATOM 867 C C . VAL A 1 114 ? -1.261 6.999 -5.434 1.00 90.44 114 VAL A C 1
ATOM 869 O O . VAL A 1 114 ? -1.522 5.807 -5.279 1.00 90.44 114 VAL A O 1
ATOM 872 N N . SER A 1 115 ? -2.224 7.916 -5.555 1.00 80.38 115 SER A N 1
ATOM 873 C CA . SER A 1 115 ? -3.661 7.639 -5.395 1.00 80.38 115 SER A CA 1
ATOM 874 C C . SER A 1 115 ? -4.180 6.523 -6.310 1.00 80.38 115 SER A C 1
ATOM 876 O O . SER A 1 115 ? -5.048 5.747 -5.917 1.00 80.38 115 SER A O 1
ATOM 878 N N . ALA A 1 116 ? -3.610 6.396 -7.511 1.00 83.56 116 ALA A N 1
ATOM 879 C CA . ALA A 1 116 ? -3.985 5.387 -8.497 1.00 83.56 116 ALA A CA 1
ATOM 880 C C . ALA A 1 116 ? -3.118 4.112 -8.465 1.00 83.56 116 ALA A C 1
ATOM 882 O O . ALA A 1 116 ? -3.303 3.232 -9.308 1.00 83.56 116 ALA A O 1
ATOM 883 N N . LEU A 1 117 ? -2.163 3.985 -7.532 1.00 89.50 117 LEU A N 1
ATOM 884 C CA . LEU A 1 117 ? -1.173 2.897 -7.545 1.00 89.50 117 LEU A CA 1
ATOM 885 C C . LEU A 1 117 ? -1.837 1.518 -7.506 1.00 89.50 117 LEU A C 1
ATOM 887 O O . LEU A 1 117 ? -1.494 0.639 -8.291 1.00 89.50 117 LEU A O 1
ATOM 891 N N . TYR A 1 118 ? -2.813 1.336 -6.621 1.00 85.56 118 TYR A N 1
ATOM 892 C CA . TYR A 1 118 ? -3.472 0.043 -6.438 1.00 85.56 118 TYR A CA 1
ATOM 893 C C . TYR A 1 118 ? -4.585 -0.226 -7.455 1.00 85.56 118 TYR A C 1
ATOM 895 O O . TYR A 1 118 ? -4.923 -1.384 -7.690 1.00 85.56 118 TYR A O 1
ATOM 903 N N . SER A 1 119 ? -5.144 0.814 -8.085 1.00 80.44 119 SER A N 1
ATOM 904 C CA . SER A 1 119 ? -6.181 0.653 -9.111 1.00 80.44 119 SER A CA 1
ATOM 905 C C . SER A 1 119 ? -5.596 0.422 -10.504 1.00 80.44 119 SER A C 1
ATOM 907 O O . SER A 1 119 ? -6.136 -0.374 -11.269 1.00 80.44 119 SER A O 1
ATOM 909 N N . ASN A 1 120 ? -4.497 1.109 -10.833 1.00 86.06 120 ASN A N 1
ATOM 910 C CA . ASN A 1 120 ? -3.920 1.140 -12.179 1.00 86.06 120 ASN A CA 1
ATOM 911 C C . ASN A 1 120 ? -2.584 0.394 -12.269 1.00 86.06 120 ASN A C 1
ATOM 913 O O . ASN A 1 120 ? -2.128 0.084 -13.370 1.00 86.06 120 ASN A O 1
ATOM 917 N N . GLY A 1 121 ? -1.944 0.116 -11.131 1.00 92.56 121 GLY A N 1
ATOM 918 C CA . GLY A 1 121 ? -0.588 -0.406 -11.098 1.00 92.56 121 GLY A CA 1
ATOM 919 C C . GLY A 1 121 ? 0.444 0.612 -11.585 1.00 92.56 121 GLY A C 1
ATOM 920 O O . GLY A 1 121 ? 0.199 1.823 -11.649 1.00 92.56 121 GLY A O 1
ATOM 921 N N . ILE A 1 122 ? 1.613 0.095 -11.953 1.00 97.69 122 ILE A N 1
ATOM 922 C CA . ILE A 1 122 ? 2.706 0.880 -12.525 1.00 97.69 122 ILE A CA 1
ATOM 923 C C . ILE A 1 122 ? 2.778 0.614 -14.025 1.00 97.69 122 ILE A C 1
ATOM 925 O O . ILE A 1 122 ? 2.973 -0.530 -14.436 1.00 97.69 122 ILE A O 1
ATOM 929 N N . SER A 1 123 ? 2.661 1.669 -14.830 1.00 98.12 123 SER A N 1
ATOM 930 C CA . SER A 1 123 ? 2.830 1.603 -16.288 1.00 98.12 123 SER A CA 1
ATOM 931 C C . SER A 1 123 ? 4.167 2.210 -16.673 1.00 98.12 123 SER A C 1
ATOM 933 O O . SER A 1 123 ? 4.432 3.370 -16.349 1.00 98.12 123 SER A O 1
ATOM 935 N N . CYS A 1 124 ? 5.013 1.421 -17.331 1.00 98.19 124 CYS A N 1
ATOM 936 C CA . CYS A 1 124 ? 6.397 1.786 -17.595 1.00 98.19 124 CYS A CA 1
ATOM 937 C C . CYS A 1 124 ? 6.992 1.062 -18.808 1.00 98.19 124 CYS A C 1
ATOM 939 O O . CYS A 1 124 ? 6.418 0.109 -19.319 1.00 98.19 124 CYS A O 1
ATOM 941 N N . LEU A 1 125 ? 8.171 1.493 -19.247 1.00 98.25 125 LEU A N 1
ATOM 942 C CA . LEU A 1 125 ? 9.010 0.815 -20.235 1.00 98.25 125 LEU A CA 1
ATOM 943 C C . LEU A 1 125 ? 10.488 0.995 -19.877 1.00 98.25 125 LEU A C 1
ATOM 945 O O . LEU A 1 125 ? 10.849 1.909 -19.126 1.00 98.25 125 LEU A O 1
ATOM 949 N N . ALA A 1 126 ? 11.353 0.150 -20.433 1.00 98.50 126 ALA A N 1
ATOM 950 C CA . ALA A 1 126 ? 12.798 0.352 -20.385 1.00 98.50 126 ALA A CA 1
ATOM 951 C C . ALA A 1 126 ? 13.294 0.936 -21.712 1.00 98.50 126 ALA A C 1
ATOM 953 O O . ALA A 1 126 ? 12.771 0.616 -22.779 1.00 98.50 126 ALA A O 1
ATOM 954 N N . LYS A 1 127 ? 14.316 1.791 -21.663 1.00 98.50 127 LYS A N 1
ATOM 955 C CA . LYS A 1 127 ? 14.926 2.417 -22.847 1.00 98.50 127 LYS A CA 1
ATOM 956 C C . LYS A 1 127 ? 16.396 2.740 -22.630 1.00 98.50 127 LYS A C 1
ATOM 958 O O . LYS A 1 127 ? 16.861 2.806 -21.495 1.00 98.50 127 LYS A O 1
ATOM 963 N N . LEU A 1 128 ? 17.132 3.001 -23.706 1.00 98.56 128 LEU A N 1
ATOM 964 C CA . LEU A 1 128 ? 18.441 3.650 -23.594 1.00 98.56 128 LEU A CA 1
ATOM 965 C C . LEU A 1 128 ? 18.296 5.118 -23.154 1.00 98.56 128 LEU A C 1
ATOM 967 O O . LEU A 1 128 ? 17.193 5.659 -23.024 1.00 98.56 128 LEU A O 1
ATOM 971 N N . LYS A 1 129 ? 19.432 5.790 -22.928 1.00 98.25 129 LYS A N 1
ATOM 972 C CA . LYS A 1 129 ? 19.471 7.230 -22.618 1.00 98.25 129 LYS A CA 1
ATOM 973 C C . LYS A 1 129 ? 18.669 8.059 -23.632 1.00 98.25 129 LYS A C 1
ATOM 975 O O . LYS A 1 129 ? 17.912 8.946 -23.240 1.00 98.25 129 LYS A O 1
ATOM 980 N N . ASP A 1 130 ? 18.818 7.729 -24.911 1.00 97.88 130 ASP A N 1
ATOM 981 C CA . ASP A 1 130 ? 17.993 8.214 -26.014 1.00 97.88 130 ASP A CA 1
ATOM 982 C C . ASP A 1 130 ? 17.070 7.076 -26.474 1.00 97.88 130 ASP A C 1
ATOM 984 O O . ASP A 1 130 ? 17.539 5.972 -26.738 1.00 97.88 130 ASP A O 1
ATOM 988 N N . GLY A 1 131 ? 15.760 7.329 -26.516 1.00 96.06 131 GLY A N 1
ATOM 989 C CA . GLY A 1 131 ? 14.753 6.358 -26.950 1.00 96.06 131 GLY A CA 1
ATOM 990 C C . GLY A 1 131 ? 14.599 6.251 -28.466 1.00 96.06 131 GLY A C 1
ATOM 991 O O . GLY A 1 131 ? 13.870 5.380 -28.933 1.00 96.06 131 GLY A O 1
ATOM 992 N N . ALA A 1 132 ? 15.251 7.116 -29.245 1.00 96.81 132 ALA A N 1
ATOM 993 C CA . ALA A 1 132 ? 15.269 7.019 -30.701 1.00 96.81 132 ALA A CA 1
ATOM 994 C C . ALA A 1 132 ? 15.905 5.693 -31.181 1.00 96.81 132 ALA A C 1
ATOM 996 O O . ALA A 1 132 ? 16.563 4.997 -30.400 1.00 96.81 132 ALA A O 1
ATOM 997 N N . PRO A 1 133 ? 15.722 5.313 -32.460 1.00 96.94 133 PRO A N 1
ATOM 998 C CA . PRO A 1 133 ? 16.425 4.169 -33.028 1.00 96.94 133 PRO A CA 1
ATOM 999 C C . PRO A 1 133 ? 17.941 4.269 -32.832 1.00 96.94 133 PRO A C 1
ATOM 1001 O O . PRO A 1 133 ? 18.539 5.335 -33.001 1.00 96.94 133 PRO A O 1
ATOM 1004 N N . TYR A 1 134 ? 18.560 3.153 -32.451 1.00 96.69 134 TYR A N 1
ATOM 1005 C CA . TYR A 1 134 ? 19.998 3.103 -32.209 1.00 96.69 134 TYR A CA 1
ATOM 1006 C C . TYR A 1 134 ? 20.754 2.922 -33.537 1.00 96.69 134 TYR A C 1
ATOM 1008 O O . TYR A 1 134 ? 20.386 2.034 -34.312 1.00 96.69 134 TYR A O 1
ATOM 1016 N N . PRO A 1 135 ? 21.825 3.695 -33.811 1.00 95.69 135 PRO A N 1
ATOM 1017 C CA . PRO A 1 135 ? 22.551 3.607 -35.076 1.00 95.69 135 PRO A CA 1
ATOM 1018 C C . PRO A 1 135 ? 23.016 2.184 -35.409 1.00 95.69 135 PRO A C 1
ATOM 1020 O O . PRO A 1 135 ? 23.721 1.549 -34.624 1.00 95.69 135 PRO A O 1
ATOM 1023 N N . GLY A 1 136 ? 22.648 1.694 -36.595 1.00 94.69 136 GLY A N 1
ATOM 1024 C CA . GLY A 1 136 ? 22.979 0.334 -37.039 1.00 94.69 136 GLY A CA 1
ATOM 1025 C C . GLY A 1 136 ? 21.985 -0.738 -36.581 1.00 94.69 136 GLY A C 1
ATOM 1026 O O . GLY A 1 136 ? 22.166 -1.906 -36.917 1.00 94.69 136 GLY A O 1
ATOM 1027 N N . PHE A 1 137 ? 20.938 -0.343 -35.856 1.00 95.25 137 PHE A N 1
ATOM 1028 C CA . PHE A 1 137 ? 19.807 -1.176 -35.437 1.00 95.25 137 PHE A CA 1
ATOM 1029 C C . PHE A 1 137 ? 18.469 -0.545 -35.849 1.00 95.25 137 PHE A C 1
ATOM 1031 O O . PHE A 1 137 ? 17.422 -0.901 -35.315 1.00 95.25 137 PHE A O 1
ATOM 1038 N N . ASP A 1 138 ? 18.495 0.377 -36.815 1.00 92.75 138 ASP A N 1
ATOM 1039 C CA . ASP A 1 138 ? 17.343 1.177 -37.237 1.00 92.75 138 ASP A CA 1
ATOM 1040 C C . ASP A 1 138 ? 16.137 0.317 -37.668 1.00 92.75 138 ASP A C 1
ATOM 1042 O O . ASP A 1 138 ? 14.989 0.679 -37.410 1.00 92.75 138 ASP A O 1
ATOM 1046 N N . ASP A 1 139 ? 16.392 -0.864 -38.243 1.00 93.00 139 ASP A N 1
ATOM 1047 C CA . ASP A 1 139 ? 15.363 -1.822 -38.673 1.00 93.00 139 ASP A CA 1
ATOM 1048 C C . ASP A 1 139 ? 14.561 -2.435 -37.506 1.00 93.00 139 ASP A C 1
ATOM 1050 O O . ASP A 1 139 ? 13.464 -2.953 -37.720 1.00 93.00 139 ASP A O 1
ATOM 1054 N N . PHE A 1 140 ? 15.077 -2.370 -36.273 1.00 90.94 140 PHE A N 1
ATOM 1055 C CA . PHE A 1 140 ? 14.389 -2.846 -35.067 1.00 90.94 140 PHE A CA 1
ATOM 1056 C C . PHE A 1 140 ? 13.539 -1.754 -34.390 1.00 90.94 140 PHE A C 1
ATOM 1058 O O . PHE A 1 140 ? 12.818 -2.033 -33.432 1.00 90.94 140 PHE A O 1
ATOM 1065 N N . GLY A 1 141 ? 13.578 -0.518 -34.899 1.00 93.94 141 GLY A N 1
ATOM 1066 C CA . GLY A 1 141 ? 12.821 0.615 -34.370 1.00 93.94 141 GLY A CA 1
ATOM 1067 C C . GLY A 1 141 ? 13.482 1.296 -33.169 1.00 93.94 141 GLY A C 1
ATOM 1068 O O . GLY A 1 141 ? 14.702 1.319 -33.031 1.00 93.94 141 GLY A O 1
ATOM 1069 N N . GLU A 1 142 ? 12.658 1.918 -32.322 1.00 97.25 142 GLU A N 1
ATOM 1070 C CA . GLU A 1 142 ? 13.094 2.676 -31.141 1.00 97.25 142 GLU A CA 1
ATOM 1071 C C . GLU A 1 142 ? 13.888 1.814 -30.144 1.00 97.25 142 GLU A C 1
ATOM 1073 O O . GLU A 1 142 ? 13.577 0.641 -29.938 1.00 97.25 142 GLU A O 1
ATOM 1078 N N . ALA A 1 143 ? 14.894 2.392 -29.481 1.00 97.50 143 ALA A N 1
ATOM 1079 C CA . ALA A 1 143 ? 15.737 1.695 -28.504 1.00 97.50 143 ALA A CA 1
ATOM 1080 C C . ALA A 1 143 ? 15.059 1.584 -27.124 1.00 97.50 143 ALA A C 1
ATOM 1082 O O . ALA A 1 143 ? 15.566 2.069 -26.106 1.00 97.50 143 ALA A O 1
ATOM 1083 N N . LYS A 1 144 ? 13.885 0.951 -27.110 1.00 98.06 144 LYS A N 1
ATOM 1084 C CA . LYS A 1 144 ? 13.017 0.732 -25.947 1.00 98.06 144 LYS A CA 1
ATOM 1085 C C . LYS A 1 144 ? 12.415 -0.677 -25.943 1.00 98.06 144 LYS A C 1
ATOM 1087 O O . LYS A 1 144 ? 12.623 -1.421 -26.898 1.00 98.06 144 LYS A O 1
ATOM 1092 N N . THR A 1 145 ? 11.700 -1.022 -24.880 1.00 97.94 145 THR A N 1
ATOM 1093 C CA . THR A 1 145 ? 10.758 -2.151 -24.834 1.00 97.94 145 THR A CA 1
ATOM 1094 C C . THR A 1 145 ? 9.357 -1.694 -25.236 1.00 97.94 145 THR A C 1
ATOM 1096 O O . THR A 1 145 ? 9.097 -0.493 -25.359 1.00 97.94 145 THR A O 1
ATOM 1099 N N . GLU A 1 146 ? 8.436 -2.641 -25.396 1.00 96.44 146 GLU A N 1
ATOM 1100 C CA . GLU A 1 146 ? 7.000 -2.376 -25.315 1.00 96.44 146 GLU A CA 1
ATOM 1101 C C . GLU A 1 146 ? 6.611 -1.735 -23.970 1.00 96.44 146 GLU A C 1
ATOM 1103 O O . GLU A 1 146 ? 7.370 -1.766 -22.991 1.00 96.44 146 GLU A O 1
ATOM 1108 N N . ASP A 1 147 ? 5.406 -1.167 -23.933 1.00 96.75 147 ASP A N 1
ATOM 1109 C CA . ASP A 1 147 ? 4.806 -0.641 -22.713 1.00 96.75 147 ASP A CA 1
ATOM 1110 C C . ASP A 1 147 ? 4.374 -1.800 -21.804 1.00 96.75 147 ASP A C 1
ATOM 1112 O O . ASP A 1 147 ? 3.585 -2.669 -22.184 1.00 96.75 147 ASP A O 1
ATOM 1116 N N . PHE A 1 148 ? 4.857 -1.788 -20.569 1.00 96.44 148 PHE A N 1
ATOM 1117 C CA . PHE A 1 148 ? 4.503 -2.748 -19.538 1.00 96.44 148 PHE A CA 1
ATOM 1118 C C . PHE A 1 148 ? 3.540 -2.143 -18.525 1.00 96.44 148 PHE A C 1
ATOM 1120 O O . PHE A 1 148 ? 3.583 -0.950 -18.223 1.00 96.44 148 PHE A O 1
ATOM 1127 N N . ASN A 1 149 ? 2.715 -3.001 -17.930 1.00 95.06 149 ASN A N 1
ATOM 1128 C CA . ASN A 1 149 ? 1.945 -2.679 -16.738 1.00 95.06 149 ASN A CA 1
ATOM 1129 C C . ASN A 1 149 ? 2.150 -3.776 -15.689 1.00 95.06 149 ASN A C 1
ATOM 1131 O O . ASN A 1 149 ? 2.008 -4.964 -15.990 1.00 95.06 149 ASN A O 1
ATOM 1135 N N . VAL A 1 150 ? 2.486 -3.376 -14.463 1.00 93.44 150 VAL A N 1
ATOM 1136 C CA . VAL A 1 150 ? 2.589 -4.274 -13.311 1.00 93.44 150 VAL A CA 1
ATOM 1137 C C . VAL A 1 150 ? 1.519 -3.912 -12.289 1.00 93.44 150 VAL A C 1
ATOM 1139 O O . VAL A 1 150 ? 1.479 -2.801 -11.760 1.00 93.44 150 VAL A O 1
ATOM 1142 N N . ALA A 1 151 ? 0.631 -4.868 -12.016 1.00 89.56 151 ALA A N 1
ATOM 1143 C CA . ALA A 1 151 ? -0.379 -4.728 -10.978 1.00 89.56 151 ALA A CA 1
ATOM 1144 C C . ALA A 1 151 ? 0.284 -4.711 -9.593 1.00 89.56 151 ALA A C 1
ATOM 1146 O O . ALA A 1 151 ? 1.189 -5.503 -9.319 1.00 89.56 151 ALA A O 1
ATOM 1147 N N . VAL A 1 152 ? -0.198 -3.838 -8.710 1.00 87.25 152 VAL A N 1
ATOM 1148 C CA . VAL A 1 152 ? 0.320 -3.700 -7.345 1.00 87.25 152 VAL A CA 1
ATOM 1149 C C . VAL A 1 152 ? -0.725 -4.221 -6.369 1.00 87.25 152 VAL A C 1
ATOM 1151 O O . VAL A 1 152 ? -1.826 -3.683 -6.276 1.00 87.25 152 VAL A O 1
ATOM 1154 N N . LEU A 1 153 ? -0.387 -5.285 -5.640 1.00 83.00 153 LEU A N 1
ATOM 1155 C CA . LEU A 1 153 ? -1.257 -5.843 -4.609 1.00 83.00 153 LEU A CA 1
ATOM 1156 C C . LEU A 1 153 ? -1.055 -5.051 -3.307 1.00 83.00 153 LEU A C 1
ATOM 1158 O O . LEU A 1 153 ? 0.053 -5.103 -2.775 1.00 83.00 153 LEU A O 1
ATOM 1162 N N . PRO A 1 154 ? -2.064 -4.348 -2.762 1.00 77.06 154 PRO A N 1
ATOM 1163 C CA . PRO A 1 154 ? -1.891 -3.557 -1.548 1.00 77.06 154 PRO A CA 1
ATOM 1164 C C . PRO A 1 154 ? -1.583 -4.424 -0.331 1.00 77.06 154 PRO A C 1
ATOM 1166 O O . PRO A 1 154 ? -2.170 -5.494 -0.119 1.00 77.06 154 PRO A O 1
ATOM 1169 N N . LYS A 1 155 ? -0.692 -3.929 0.528 1.00 74.75 155 LYS A N 1
ATOM 1170 C CA . LYS A 1 155 ? -0.476 -4.500 1.855 1.00 74.75 155 LYS A CA 1
ATOM 1171 C C . LYS A 1 155 ? -1.626 -4.083 2.768 1.00 74.75 155 LYS A C 1
ATOM 1173 O O . LYS A 1 155 ? -1.742 -2.946 3.190 1.00 74.75 155 LYS A O 1
ATOM 1178 N N . LEU A 1 156 ? -2.491 -5.048 3.074 1.00 67.62 156 LEU A N 1
ATOM 1179 C CA . LEU A 1 156 ? -3.789 -4.841 3.739 1.00 67.62 156 LEU A CA 1
ATOM 1180 C C . LEU A 1 156 ? -3.750 -4.230 5.156 1.00 67.62 156 LEU A C 1
ATOM 1182 O O . LEU A 1 156 ? -4.815 -3.989 5.719 1.00 67.62 156 LEU A O 1
ATOM 1186 N N . CYS A 1 157 ? -2.581 -4.062 5.781 1.00 70.50 157 CYS A N 1
ATOM 1187 C CA . CYS A 1 157 ? -2.491 -3.338 7.046 1.00 70.50 157 CYS A CA 1
ATOM 1188 C C . CYS A 1 157 ? -1.073 -2.818 7.299 1.00 70.50 157 CYS A C 1
ATOM 1190 O O . CYS A 1 157 ? -0.188 -3.611 7.632 1.00 70.50 157 CYS A O 1
ATOM 1192 N N . GLU A 1 158 ? -0.882 -1.511 7.119 1.00 75.50 158 GLU A N 1
ATOM 1193 C CA . GLU A 1 158 ? 0.384 -0.806 7.377 1.00 75.50 158 GLU A CA 1
ATOM 1194 C C . GLU A 1 158 ? 0.302 0.187 8.537 1.00 75.50 158 GLU A C 1
ATOM 1196 O O . GLU A 1 158 ? 1.339 0.581 9.056 1.00 75.50 158 GLU A O 1
ATOM 1201 N N . ASP A 1 159 ? -0.907 0.539 8.970 1.00 80.50 159 ASP A N 1
ATOM 1202 C CA . ASP A 1 159 ? -1.141 1.490 10.052 1.00 80.50 159 ASP A CA 1
ATOM 1203 C C . ASP A 1 159 ? -1.356 0.784 11.396 1.00 80.50 159 ASP A C 1
ATOM 1205 O O . ASP A 1 159 ? -1.517 -0.440 11.469 1.00 80.50 159 ASP A O 1
ATOM 1209 N N . LEU A 1 160 ? -1.378 1.569 12.480 1.00 87.19 160 LEU A N 1
ATOM 1210 C CA . LEU A 1 160 ? -1.721 1.078 13.820 1.00 87.19 160 LEU A CA 1
ATOM 1211 C C . LEU A 1 160 ? -3.087 0.377 13.814 1.00 87.19 160 LEU A C 1
ATOM 1213 O O . LEU A 1 160 ? -3.252 -0.670 14.438 1.00 87.19 160 LEU A O 1
ATOM 1217 N N . MET A 1 161 ? -4.045 0.936 13.073 1.00 89.94 161 MET A N 1
ATOM 1218 C CA . MET A 1 161 ? -5.402 0.427 12.915 1.00 89.94 161 MET A CA 1
ATOM 1219 C C . MET A 1 161 ? -5.786 0.420 11.437 1.00 89.94 161 MET A C 1
ATOM 1221 O O . MET A 1 161 ? -5.733 1.443 10.765 1.00 89.94 161 MET A O 1
ATOM 1225 N N . CYS A 1 162 ? -6.219 -0.733 10.938 1.00 87.56 162 CYS A N 1
ATOM 1226 C CA . CYS A 1 162 ? -6.574 -0.939 9.538 1.00 87.56 162 CYS A CA 1
ATOM 1227 C C . CYS A 1 162 ? -7.990 -1.492 9.427 1.00 87.56 162 CYS A C 1
ATOM 1229 O O . CYS A 1 162 ? -8.381 -2.381 10.188 1.00 87.56 162 CYS A O 1
ATOM 1231 N N . VAL A 1 163 ? -8.750 -1.029 8.438 1.00 89.25 163 VAL A N 1
ATOM 1232 C CA . VAL A 1 163 ? -10.170 -1.366 8.298 1.00 89.25 163 VAL A CA 1
ATOM 1233 C C . VAL A 1 163 ? -10.478 -1.942 6.922 1.00 89.25 163 VAL A C 1
ATOM 1235 O O . VAL A 1 163 ? -10.209 -1.315 5.905 1.00 89.25 163 VAL A O 1
ATOM 1238 N N . PHE A 1 164 ? -11.152 -3.089 6.856 1.00 86.94 164 PHE A N 1
ATOM 1239 C CA . PHE A 1 164 ? -11.562 -3.715 5.590 1.00 86.94 164 PHE A CA 1
ATOM 1240 C C . PHE A 1 164 ? -13.054 -4.093 5.583 1.00 86.94 164 PHE A C 1
ATOM 1242 O O . PHE A 1 164 ? -13.515 -4.633 6.589 1.00 86.94 164 PHE A O 1
ATOM 1249 N N . PRO A 1 165 ? -13.811 -3.843 4.489 1.00 83.00 165 PRO A N 1
ATOM 1250 C CA . PRO A 1 165 ? -13.421 -3.210 3.208 1.00 83.00 165 PRO A CA 1
ATOM 1251 C C . PRO A 1 165 ? -13.541 -1.687 3.267 1.00 83.00 165 PRO A C 1
ATOM 1253 O O . PRO A 1 165 ? -14.565 -1.246 3.748 1.00 83.00 165 PRO A O 1
ATOM 1256 N N . GLU A 1 166 ? -12.553 -0.879 2.865 1.00 77.44 166 GLU A N 1
ATOM 1257 C CA . GLU A 1 166 ? -12.489 0.582 3.153 1.00 77.44 166 GLU A CA 1
ATOM 1258 C C . GLU A 1 166 ? -13.800 1.361 2.954 1.00 77.44 166 GLU A C 1
ATOM 1260 O O . GLU A 1 166 ? -14.156 2.195 3.785 1.00 77.44 166 GLU A O 1
ATOM 1265 N N . SER A 1 167 ? -14.549 1.025 1.905 1.00 77.25 167 SER A N 1
ATOM 1266 C CA . SER A 1 167 ? -15.942 1.434 1.732 1.00 77.25 167 SER A CA 1
ATOM 1267 C C . SER A 1 167 ? -16.871 0.337 2.244 1.00 77.25 167 SER A C 1
ATOM 1269 O O . SER A 1 167 ? -16.843 -0.779 1.727 1.00 77.25 167 SER A O 1
ATOM 1271 N N . ARG A 1 168 ? -17.699 0.659 3.242 1.00 85.50 168 ARG A N 1
ATOM 1272 C CA . ARG A 1 168 ? -18.673 -0.267 3.833 1.00 85.50 168 ARG A CA 1
ATOM 1273 C C . ARG A 1 168 ? -19.979 0.421 4.186 1.00 85.50 168 ARG A C 1
ATOM 1275 O O . ARG A 1 168 ? -19.986 1.604 4.526 1.00 85.50 168 ARG A O 1
ATOM 1282 N N . ARG A 1 169 ? -21.057 -0.346 4.164 1.00 87.56 169 ARG A N 1
ATOM 1283 C CA . ARG A 1 169 ? -22.368 -0.006 4.718 1.00 87.56 169 ARG A CA 1
ATOM 1284 C C . ARG A 1 169 ? -22.580 -0.714 6.053 1.00 87.56 169 ARG A C 1
ATOM 1286 O O . ARG A 1 169 ? -21.792 -1.569 6.457 1.00 87.56 169 ARG A O 1
ATOM 1293 N N . GLN A 1 170 ? -23.646 -0.352 6.758 1.00 86.19 170 GLN A N 1
ATOM 1294 C CA . GLN A 1 170 ? -23.972 -0.965 8.050 1.00 86.19 170 GLN A CA 1
ATOM 1295 C C . GLN A 1 170 ? -24.300 -2.465 7.949 1.00 86.19 170 GLN A C 1
ATOM 1297 O O . GLN A 1 170 ? -24.119 -3.201 8.917 1.00 86.19 170 GLN A O 1
ATOM 1302 N N . ASP A 1 171 ? -24.742 -2.933 6.784 1.00 88.12 171 ASP A N 1
ATOM 1303 C CA . ASP A 1 171 ? -25.051 -4.331 6.474 1.00 88.12 171 ASP A CA 1
ATOM 1304 C C . ASP A 1 171 ? -23.871 -5.112 5.863 1.00 88.12 171 ASP A C 1
ATOM 1306 O O . ASP A 1 171 ? -24.023 -6.285 5.520 1.00 88.12 171 ASP A O 1
ATOM 1310 N N . ASP A 1 172 ? -22.683 -4.505 5.785 1.00 86.75 172 ASP A N 1
ATOM 1311 C CA . ASP A 1 172 ? -21.459 -5.179 5.357 1.00 86.75 172 ASP A CA 1
ATOM 1312 C C . ASP A 1 172 ? -20.666 -5.753 6.541 1.00 86.75 172 ASP A C 1
ATOM 1314 O O . ASP A 1 172 ? -20.736 -5.293 7.687 1.00 86.75 172 ASP A O 1
ATOM 1318 N N . PHE A 1 173 ? -19.827 -6.749 6.245 1.00 87.94 173 PHE A N 1
ATOM 1319 C CA . PHE A 1 173 ? -18.793 -7.173 7.182 1.00 87.94 173 PHE A CA 1
ATOM 1320 C C . PHE A 1 173 ? -17.726 -6.087 7.322 1.00 87.94 173 PHE A C 1
ATOM 1322 O O . PHE A 1 173 ? -17.124 -5.664 6.337 1.00 87.94 173 PHE A O 1
ATOM 1329 N N . LEU A 1 174 ? -17.422 -5.712 8.559 1.00 91.56 174 LEU A N 1
ATOM 1330 C CA . LEU A 1 174 ? -16.322 -4.836 8.926 1.00 91.56 174 LEU A CA 1
ATOM 1331 C C . LEU A 1 174 ? -15.264 -5.640 9.677 1.00 91.56 174 LEU A C 1
ATOM 1333 O O . LEU A 1 174 ? -15.531 -6.243 10.715 1.00 91.56 174 LEU A O 1
ATOM 1337 N N . SER A 1 175 ? -14.045 -5.641 9.149 1.00 93.25 175 SER A N 1
ATOM 1338 C CA . SER A 1 175 ? -12.858 -6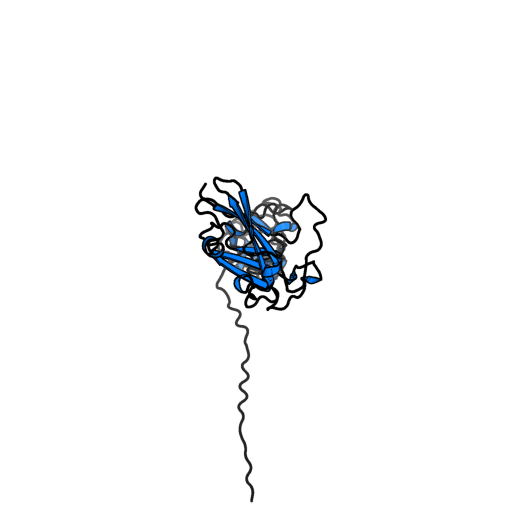.132 9.841 1.00 93.25 175 SER A CA 1
ATOM 1339 C C . SER A 1 175 ? -11.999 -4.965 10.294 1.00 93.25 175 SER A C 1
ATOM 1341 O O . SER A 1 175 ? -11.603 -4.145 9.470 1.00 93.25 175 SER A O 1
ATOM 1343 N N . ILE A 1 176 ? -11.661 -4.936 11.577 1.00 94.50 176 ILE A N 1
ATOM 1344 C CA . ILE A 1 176 ? -10.739 -3.973 12.175 1.00 94.50 176 ILE A CA 1
ATOM 1345 C C . ILE A 1 176 ? -9.506 -4.748 12.626 1.00 94.50 176 ILE A C 1
ATOM 1347 O O . ILE A 1 176 ? -9.622 -5.723 13.369 1.00 94.50 176 ILE A O 1
ATOM 1351 N N . THR A 1 177 ? -8.334 -4.356 12.133 1.00 94.06 177 THR A N 1
ATOM 1352 C CA . THR A 1 177 ? -7.045 -4.972 12.462 1.00 94.06 177 THR A CA 1
ATOM 1353 C C . THR A 1 177 ? -6.193 -3.980 13.234 1.00 94.06 177 THR A C 1
ATOM 1355 O O . THR A 1 177 ? -5.947 -2.894 12.729 1.00 94.06 177 THR A O 1
ATOM 1358 N N . TYR A 1 178 ? -5.728 -4.368 14.413 1.00 94.56 178 TYR A N 1
ATOM 1359 C CA . TYR A 1 178 ? -4.773 -3.630 15.228 1.00 94.56 178 TYR A CA 1
ATOM 1360 C C . TYR A 1 178 ? -3.370 -4.213 15.035 1.00 94.56 178 TYR A C 1
ATOM 1362 O O . TYR A 1 178 ? -3.184 -5.426 15.171 1.00 94.56 178 TYR A O 1
ATOM 1370 N N . ASN A 1 179 ? -2.394 -3.370 14.706 1.00 92.88 179 ASN A N 1
ATOM 1371 C CA . ASN A 1 179 ? -0.986 -3.731 14.573 1.00 92.88 179 ASN A CA 1
ATOM 1372 C C . ASN A 1 179 ? -0.203 -3.246 15.799 1.00 92.88 179 ASN A C 1
ATOM 1374 O O . ASN A 1 179 ? 0.331 -2.139 15.822 1.00 92.88 179 ASN A O 1
ATOM 1378 N N . ASN A 1 180 ? -0.090 -4.105 16.811 1.00 94.38 180 ASN A N 1
ATOM 1379 C CA . ASN A 1 180 ? 0.566 -3.788 18.078 1.00 94.38 180 ASN A CA 1
ATOM 1380 C C . ASN A 1 180 ? 2.066 -3.469 17.936 1.00 94.38 180 ASN A C 1
ATOM 1382 O O . ASN A 1 180 ? 2.654 -2.851 18.819 1.00 94.38 180 ASN A O 1
ATOM 1386 N N . ASN A 1 181 ? 2.682 -3.838 16.808 1.00 91.12 181 ASN A N 1
ATOM 1387 C CA . ASN A 1 181 ? 4.085 -3.532 16.519 1.00 91.12 181 ASN A CA 1
ATOM 1388 C C . ASN A 1 181 ? 4.336 -2.036 16.257 1.00 91.12 181 ASN A C 1
ATOM 1390 O O . ASN A 1 181 ? 5.485 -1.602 16.295 1.00 91.12 181 ASN A O 1
ATOM 1394 N N . LEU A 1 182 ? 3.283 -1.265 15.966 1.00 89.69 182 LEU A N 1
ATOM 1395 C CA . LEU A 1 182 ? 3.349 0.183 15.745 1.00 89.69 182 LEU A CA 1
ATOM 1396 C C . LEU A 1 182 ? 2.887 0.985 16.966 1.00 89.69 182 LEU A C 1
ATOM 1398 O O . LEU A 1 182 ? 2.812 2.210 16.904 1.00 89.69 182 LEU A O 1
ATOM 1402 N N . GLU A 1 183 ? 2.557 0.308 18.066 1.00 90.88 183 GLU A N 1
ATOM 1403 C CA . GLU A 1 183 ? 2.064 0.961 19.268 1.00 90.88 183 GLU A CA 1
ATOM 1404 C C . GLU A 1 183 ? 3.155 1.818 19.921 1.00 90.88 183 GLU A C 1
ATOM 1406 O O . GLU A 1 183 ? 4.298 1.389 20.094 1.00 90.88 183 GLU A O 1
ATOM 1411 N N . THR A 1 184 ? 2.790 3.032 20.318 1.00 90.44 184 THR A N 1
ATOM 1412 C CA . THR A 1 184 ? 3.696 4.001 20.952 1.00 90.44 184 THR A CA 1
ATOM 1413 C C . THR A 1 184 ? 3.384 4.211 22.429 1.00 90.44 184 THR A C 1
ATOM 1415 O O . THR A 1 184 ? 4.262 4.637 23.182 1.00 90.44 184 THR A O 1
ATOM 1418 N N . TYR A 1 185 ? 2.179 3.857 22.881 1.00 90.19 185 TYR A N 1
ATOM 1419 C CA . TYR A 1 185 ? 1.826 3.882 24.294 1.00 90.19 185 TYR A CA 1
ATOM 1420 C C . TYR A 1 185 ? 2.446 2.681 25.023 1.00 90.19 185 TYR A C 1
ATOM 1422 O O . TYR A 1 185 ? 2.052 1.541 24.800 1.00 90.19 185 TYR A O 1
ATOM 1430 N N . GLU A 1 186 ? 3.386 2.933 25.942 1.00 90.50 186 GLU A N 1
ATOM 1431 C CA . GLU A 1 186 ? 4.165 1.899 26.656 1.00 90.50 186 GLU A CA 1
ATOM 1432 C C . GLU A 1 186 ? 3.292 0.788 27.272 1.00 90.50 186 GLU A C 1
ATOM 1434 O O . GLU A 1 186 ? 3.598 -0.396 27.146 1.00 90.50 186 GLU A O 1
ATOM 1439 N N . GLY A 1 187 ? 2.160 1.148 27.888 1.00 90.81 187 GLY A N 1
ATOM 1440 C CA . GLY A 1 187 ? 1.241 0.182 28.501 1.00 90.81 187 GLY A CA 1
ATOM 1441 C C . GLY A 1 187 ? 0.407 -0.636 27.510 1.00 90.81 187 GLY A C 1
ATOM 1442 O O . GLY A 1 187 ? -0.188 -1.632 27.911 1.00 90.81 187 GLY A O 1
ATOM 1443 N N . MET A 1 188 ? 0.401 -0.264 26.232 1.00 94.19 188 MET A N 1
ATOM 1444 C CA . MET A 1 188 ? -0.244 -1.000 25.148 1.00 94.19 188 MET A CA 1
ATOM 1445 C C . MET A 1 188 ? 0.761 -1.727 24.259 1.00 94.19 188 MET A C 1
ATOM 1447 O O . MET A 1 188 ? 0.336 -2.396 23.338 1.00 94.19 188 MET A O 1
ATOM 1451 N N . GLN A 1 189 ? 2.071 -1.675 24.500 1.00 93.62 189 GLN A N 1
ATOM 1452 C CA . GLN A 1 189 ? 3.045 -2.429 23.700 1.00 93.62 189 GLN A CA 1
ATOM 1453 C C . GLN A 1 189 ? 3.144 -3.896 24.143 1.00 93.62 189 GLN A C 1
ATOM 1455 O O . GLN A 1 189 ? 3.037 -4.208 25.330 1.00 93.62 189 GLN A O 1
ATOM 1460 N N . ASN A 1 190 ? 3.435 -4.790 23.191 1.00 92.25 190 ASN A N 1
ATOM 1461 C CA . ASN A 1 190 ? 3.667 -6.223 23.417 1.00 92.25 190 ASN A CA 1
ATOM 1462 C C . ASN A 1 190 ? 2.537 -6.904 24.209 1.00 92.25 190 ASN A C 1
ATOM 1464 O O . ASN A 1 190 ? 2.796 -7.674 25.138 1.00 92.25 190 ASN A O 1
ATOM 1468 N N . VAL A 1 191 ? 1.284 -6.582 23.881 1.00 93.31 191 VAL A N 1
ATOM 1469 C CA . VAL A 1 191 ? 0.117 -7.159 24.566 1.00 93.31 191 VAL A CA 1
ATOM 1470 C C . VAL A 1 191 ? 0.031 -8.648 24.249 1.00 93.31 191 VAL A C 1
ATOM 1472 O O . VAL A 1 191 ? 0.267 -9.062 23.113 1.00 93.31 191 VAL A O 1
ATOM 1475 N N . ALA A 1 192 ? -0.296 -9.458 25.256 1.00 93.25 192 ALA A N 1
ATOM 1476 C CA . ALA A 1 192 ? -0.488 -10.887 25.064 1.00 93.25 192 ALA A CA 1
ATOM 1477 C C . ALA A 1 192 ? -1.688 -11.168 24.146 1.00 93.25 192 ALA A C 1
ATOM 1479 O O . ALA A 1 192 ? -2.674 -10.427 24.144 1.00 93.25 192 ALA A O 1
ATOM 1480 N N . ASP A 1 193 ? -1.631 -12.278 23.405 1.00 92.50 193 ASP A N 1
ATOM 1481 C CA . ASP A 1 193 ? -2.649 -12.618 22.403 1.00 92.50 193 ASP A CA 1
ATOM 1482 C C . ASP A 1 193 ? -4.073 -12.739 22.969 1.00 92.50 193 ASP A C 1
ATOM 1484 O O . ASP A 1 193 ? -5.062 -12.680 22.232 1.00 92.50 193 ASP A O 1
ATOM 1488 N N . ASP A 1 194 ? -4.201 -12.951 24.278 1.00 93.00 194 ASP A N 1
ATOM 1489 C CA . ASP A 1 194 ? -5.464 -13.074 24.989 1.00 93.00 194 ASP A CA 1
ATOM 1490 C C . ASP A 1 194 ? -5.940 -11.827 25.730 1.00 93.00 194 ASP A C 1
ATOM 1492 O O . ASP A 1 194 ? -7.027 -11.848 26.316 1.00 93.00 194 ASP A O 1
ATOM 1496 N N . GLU A 1 195 ? -5.190 -10.736 25.626 1.00 96.00 195 GLU A N 1
ATOM 1497 C CA . GLU A 1 195 ? -5.419 -9.496 26.365 1.00 96.00 195 GLU A CA 1
ATOM 1498 C C . GLU A 1 195 ? -5.790 -8.308 25.469 1.00 96.00 195 GLU A C 1
ATOM 1500 O O . GLU A 1 195 ? -5.963 -7.204 25.975 1.00 96.00 195 GLU A O 1
ATOM 1505 N N . VAL A 1 196 ? -5.962 -8.514 24.159 1.00 97.50 196 VAL A N 1
ATOM 1506 C CA . VAL A 1 196 ? -6.336 -7.443 23.222 1.00 97.50 196 VAL A CA 1
ATOM 1507 C C . VAL A 1 196 ? -7.848 -7.393 23.020 1.00 97.50 196 VAL A C 1
ATOM 1509 O O . VAL A 1 196 ? -8.461 -8.326 22.496 1.00 97.50 196 VAL A O 1
ATOM 1512 N N . TYR A 1 197 ? -8.442 -6.267 23.391 1.00 98.19 197 TYR A N 1
ATOM 1513 C CA . TYR A 1 197 ? -9.851 -5.940 23.194 1.00 98.19 197 TYR A CA 1
ATOM 1514 C C . TYR A 1 197 ? -9.974 -4.660 22.369 1.00 98.19 197 TYR A C 1
ATOM 1516 O O . TYR A 1 197 ? -8.990 -3.954 22.159 1.00 98.19 197 TYR A O 1
ATOM 1524 N N . ILE A 1 198 ? -11.176 -4.352 21.894 1.00 97.88 198 ILE A N 1
ATOM 1525 C CA . ILE A 1 198 ? -11.453 -3.121 21.153 1.00 97.88 198 ILE A CA 1
ATOM 1526 C C . ILE A 1 198 ? -12.697 -2.437 21.711 1.00 97.88 198 ILE A C 1
ATOM 1528 O O . ILE A 1 198 ? -13.733 -3.078 21.874 1.00 97.88 198 ILE A O 1
ATOM 1532 N N . GLN A 1 199 ? -12.599 -1.142 22.009 1.00 97.50 199 GLN A N 1
ATOM 1533 C CA . GLN A 1 199 ? -13.769 -0.315 22.287 1.00 97.50 199 GLN A CA 1
ATOM 1534 C C . GLN A 1 199 ? -14.428 0.070 20.968 1.00 97.50 199 GLN A C 1
ATOM 1536 O O . GLN A 1 199 ? -13.737 0.421 20.011 1.00 97.50 199 GLN A O 1
ATOM 1541 N N . LEU A 1 200 ? -15.758 0.008 20.922 1.00 97.81 200 LEU A N 1
ATOM 1542 C CA . LEU A 1 200 ? -16.552 0.379 19.752 1.00 97.81 200 LEU A CA 1
ATOM 1543 C C . LEU A 1 200 ? -17.668 1.334 20.169 1.00 97.81 200 LEU A C 1
ATOM 1545 O O . LEU A 1 200 ? -18.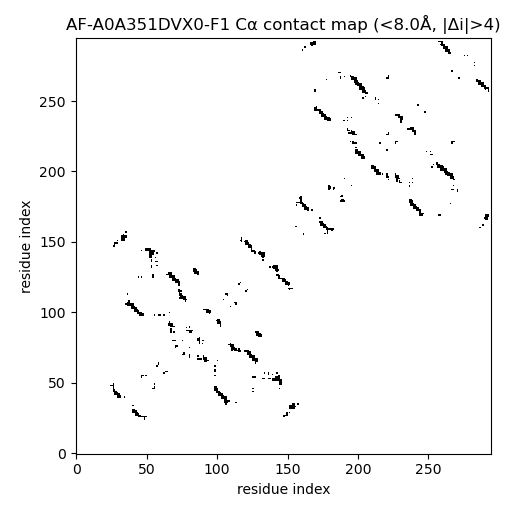486 1.002 21.029 1.00 97.81 200 LEU A O 1
ATOM 1549 N N . ILE A 1 201 ? -17.717 2.499 19.529 1.00 96.94 201 ILE A N 1
ATOM 1550 C CA . ILE A 1 201 ? -18.736 3.526 19.758 1.00 96.94 201 ILE A CA 1
ATOM 1551 C C . ILE A 1 201 ? -19.367 3.868 18.415 1.00 96.94 201 ILE A C 1
ATOM 1553 O O . ILE A 1 201 ? -18.685 4.360 17.518 1.00 96.94 201 ILE A O 1
ATOM 1557 N N . ALA A 1 202 ? -20.658 3.589 18.257 1.00 96.19 202 ALA A N 1
ATOM 1558 C CA . ALA A 1 202 ? -21.399 3.937 17.053 1.00 96.19 202 ALA A CA 1
ATOM 1559 C C . ALA A 1 202 ? -21.914 5.371 17.159 1.00 96.19 202 ALA A C 1
ATOM 1561 O O . ALA A 1 202 ? -22.615 5.708 18.112 1.00 96.19 202 ALA A O 1
ATOM 1562 N N . ARG A 1 203 ? -21.633 6.207 16.159 1.00 95.25 203 ARG A N 1
ATOM 1563 C CA . ARG A 1 203 ? -22.352 7.468 15.990 1.00 95.25 203 ARG A CA 1
ATOM 1564 C C . ARG A 1 203 ? -23.580 7.219 15.133 1.00 95.25 203 ARG A C 1
ATOM 1566 O O . ARG A 1 203 ? -23.458 6.861 13.961 1.00 95.25 203 ARG A O 1
ATOM 1573 N N . VAL A 1 204 ? -24.747 7.428 15.723 1.00 94.38 204 VAL A N 1
ATOM 1574 C CA . VAL A 1 204 ? -26.050 7.173 15.113 1.00 94.38 204 VAL A CA 1
ATOM 1575 C C . VAL A 1 204 ? -26.745 8.493 14.834 1.00 94.38 204 VAL A C 1
ATOM 1577 O O . VAL A 1 204 ? -26.727 9.388 15.676 1.00 94.38 204 VAL A O 1
ATOM 1580 N N . VAL A 1 205 ? -27.369 8.620 13.667 1.00 92.94 205 VAL A N 1
ATOM 1581 C CA . VAL A 1 205 ? -28.257 9.738 13.328 1.00 92.94 205 VAL A CA 1
ATOM 1582 C C . VAL A 1 205 ? -29.673 9.206 13.155 1.00 92.94 205 VAL A C 1
ATOM 1584 O O . VAL A 1 205 ? -29.879 8.221 12.458 1.00 92.94 205 VAL A O 1
ATOM 1587 N N . SER A 1 206 ? -30.638 9.864 13.791 1.00 90.69 206 SER A N 1
ATOM 1588 C CA . SER A 1 206 ? -32.070 9.547 13.714 1.00 90.69 206 SER A CA 1
ATOM 1589 C C . SER A 1 206 ? -32.906 10.833 13.691 1.00 90.69 206 SER A C 1
ATOM 1591 O O . SER A 1 206 ? -32.363 11.946 13.697 1.00 90.69 206 SER A O 1
ATOM 1593 N N . ALA A 1 207 ? -34.238 10.716 13.717 1.00 88.06 207 ALA A N 1
ATOM 1594 C CA . ALA A 1 207 ? -35.122 11.880 13.790 1.00 88.06 207 ALA A CA 1
ATOM 1595 C C . ALA A 1 207 ? -34.952 12.709 15.082 1.00 88.06 207 ALA A C 1
ATOM 1597 O O . ALA A 1 207 ? -35.290 13.897 15.087 1.00 88.06 207 ALA A O 1
ATOM 1598 N N . SER A 1 208 ? -34.441 12.121 16.172 1.00 86.88 208 SER A N 1
ATOM 1599 C CA . SER A 1 208 ? -34.187 12.829 17.438 1.00 86.88 208 SER A CA 1
ATOM 1600 C C . SER A 1 208 ? -32.854 13.581 17.464 1.00 86.88 208 SER A C 1
ATOM 1602 O O . SER A 1 208 ? -32.666 14.442 18.326 1.00 86.88 208 SER A O 1
ATOM 1604 N N . GLY A 1 209 ? -31.953 13.308 16.517 1.00 90.19 209 GLY A N 1
ATOM 1605 C CA . GLY A 1 209 ? -30.629 13.918 16.435 1.00 90.19 209 GLY A CA 1
ATOM 1606 C C . GLY A 1 209 ? -29.511 12.892 16.261 1.00 90.19 209 GLY A C 1
ATOM 1607 O O . GLY A 1 209 ? -29.746 11.755 15.855 1.00 90.19 209 GLY A O 1
ATOM 1608 N N . ALA A 1 210 ? -28.281 13.330 16.538 1.00 92.38 210 ALA A N 1
ATOM 1609 C CA . ALA A 1 210 ? -27.093 12.486 16.495 1.00 92.38 210 ALA A CA 1
ATOM 1610 C C . ALA A 1 210 ? -26.651 12.106 17.914 1.00 92.38 210 ALA A C 1
ATOM 1612 O O . ALA A 1 210 ? -26.505 12.990 18.760 1.00 92.38 210 ALA A O 1
ATOM 1613 N N . GLU A 1 211 ? -26.391 10.824 18.148 1.00 94.19 211 GLU A N 1
ATOM 1614 C CA . GLU A 1 211 ? -25.985 10.269 19.444 1.00 94.19 211 GLU A CA 1
ATOM 1615 C C . GLU A 1 211 ? -24.771 9.344 19.283 1.00 94.19 211 GLU A C 1
ATOM 1617 O O . GLU A 1 211 ? -24.569 8.745 18.226 1.00 94.19 211 GLU A O 1
ATOM 1622 N N . GLU A 1 212 ? -23.951 9.236 20.329 1.00 94.69 212 GLU A N 1
ATOM 1623 C CA . GLU A 1 212 ? -22.857 8.265 20.416 1.00 94.69 212 GLU A CA 1
ATOM 1624 C C . GLU A 1 212 ? -23.273 7.129 21.348 1.00 94.69 212 GLU A C 1
ATOM 1626 O O . GLU A 1 212 ? -23.578 7.349 22.520 1.00 94.69 212 GLU A O 1
ATOM 1631 N N . ILE A 1 213 ? -23.303 5.915 20.810 1.00 95.44 213 ILE A N 1
ATOM 1632 C CA . ILE A 1 213 ? -23.783 4.719 21.492 1.00 95.44 213 ILE A CA 1
ATOM 1633 C C . ILE A 1 213 ? -22.605 3.748 21.616 1.00 95.44 213 ILE A C 1
ATOM 1635 O O . ILE A 1 213 ? -22.229 3.108 20.625 1.00 95.44 213 ILE A O 1
ATOM 1639 N N . PRO A 1 214 ? -21.978 3.634 22.801 1.00 96.81 214 PRO A N 1
ATOM 1640 C CA . PRO A 1 214 ? -20.970 2.609 23.027 1.00 96.81 214 PRO A CA 1
ATOM 1641 C C . PRO A 1 214 ? -21.622 1.220 22.972 1.00 96.81 214 PRO A C 1
ATOM 1643 O O . PRO A 1 214 ? -22.739 1.038 23.454 1.00 96.81 214 PRO A O 1
ATOM 1646 N N . TYR A 1 215 ? -20.931 0.224 22.406 1.00 96.94 215 TYR A N 1
ATOM 1647 C CA . TYR A 1 215 ? -21.425 -1.162 22.437 1.00 96.94 215 TYR A CA 1
ATOM 1648 C C . TYR A 1 215 ? -21.566 -1.659 23.884 1.00 96.94 215 TYR A C 1
ATOM 1650 O O . TYR A 1 215 ? -22.578 -2.244 24.266 1.00 96.94 215 TYR A O 1
ATOM 1658 N N . VAL A 1 216 ? -20.555 -1.359 24.701 1.00 97.19 216 VAL A N 1
ATOM 1659 C CA . VAL A 1 216 ? -20.578 -1.426 26.164 1.00 97.19 216 VAL A CA 1
ATOM 1660 C C . VAL A 1 216 ? -19.781 -0.246 26.718 1.00 97.19 216 VAL A C 1
ATOM 1662 O O . VAL A 1 216 ? -18.910 0.298 26.037 1.00 97.19 216 VAL A O 1
ATOM 1665 N N . GLU A 1 217 ? -20.048 0.133 27.966 1.00 96.00 217 GLU A N 1
ATOM 1666 C CA . GLU A 1 217 ? -19.213 1.097 28.690 1.00 96.00 217 GLU A CA 1
ATOM 1667 C C . GLU A 1 217 ? -17.739 0.664 28.685 1.00 96.00 217 GLU A C 1
ATOM 1669 O O . GLU A 1 217 ? -17.446 -0.526 28.820 1.00 96.00 217 GLU A O 1
ATOM 1674 N N . GLU A 1 218 ? -16.806 1.619 28.604 1.00 93.62 218 GLU A N 1
ATOM 1675 C CA . GLU A 1 218 ? -15.361 1.340 28.484 1.00 93.62 218 GLU A CA 1
ATOM 1676 C C . GLU A 1 218 ? -14.854 0.377 29.575 1.00 93.62 218 GLU A C 1
ATOM 1678 O O . GLU A 1 218 ? -14.143 -0.591 29.300 1.00 93.62 218 GLU A O 1
ATOM 1683 N N . SER A 1 219 ? -15.325 0.569 30.812 1.00 94.62 219 SER A N 1
ATOM 1684 C CA . SER A 1 219 ? -15.000 -0.284 31.967 1.00 94.62 219 SER A CA 1
ATOM 1685 C C . SER A 1 219 ? -15.389 -1.763 31.811 1.00 94.62 219 SER A C 1
ATOM 1687 O O . SER A 1 219 ? -14.853 -2.617 32.517 1.00 94.62 219 SER A O 1
ATOM 1689 N N . MET A 1 220 ? -16.298 -2.086 30.888 1.00 96.94 220 MET A N 1
ATOM 1690 C CA . MET A 1 220 ? -16.791 -3.441 30.638 1.00 96.94 220 MET A CA 1
ATOM 1691 C C . MET A 1 220 ? -16.108 -4.116 29.443 1.00 96.94 220 MET A C 1
ATOM 1693 O O . MET A 1 220 ? -16.241 -5.334 29.283 1.00 96.94 220 MET A O 1
ATOM 1697 N N . VAL A 1 221 ? -15.345 -3.380 28.627 1.00 97.50 221 VAL A N 1
ATOM 1698 C CA . VAL A 1 221 ? -14.765 -3.869 27.362 1.00 97.50 221 VAL A CA 1
ATOM 1699 C C . VAL A 1 221 ? -13.913 -5.110 27.558 1.00 97.50 221 VAL A C 1
ATOM 1701 O O . VAL A 1 221 ? -14.153 -6.140 26.935 1.00 97.50 221 VAL A O 1
ATOM 1704 N N . THR A 1 222 ? -12.963 -5.047 28.489 1.00 96.88 222 THR A N 1
ATOM 1705 C CA . THR A 1 222 ? -12.004 -6.134 28.754 1.00 96.88 222 THR A CA 1
ATOM 1706 C C . THR A 1 222 ? -12.636 -7.350 29.440 1.00 96.88 222 THR A C 1
ATOM 1708 O O . THR A 1 222 ? -11.988 -8.381 29.609 1.00 96.88 222 THR A O 1
ATOM 1711 N N . SER A 1 223 ? -13.917 -7.247 29.809 1.00 97.00 223 SER A N 1
ATOM 1712 C CA . SER A 1 223 ? -14.735 -8.341 30.337 1.00 97.00 223 SER A CA 1
ATOM 1713 C C . SER A 1 223 ? -15.797 -8.847 29.353 1.00 97.00 223 SER A C 1
ATOM 1715 O O . SER A 1 223 ? -16.527 -9.779 29.686 1.00 97.00 223 SER A O 1
ATOM 1717 N N . THR A 1 224 ? -15.875 -8.262 28.151 1.00 97.69 224 THR A N 1
ATOM 1718 C CA . THR A 1 224 ? -16.866 -8.579 27.112 1.00 97.69 224 THR A CA 1
ATOM 1719 C C . THR A 1 224 ? -16.210 -9.431 26.016 1.00 97.69 224 THR A C 1
ATOM 1721 O O . THR A 1 224 ? -15.448 -8.900 25.204 1.00 97.69 224 THR A O 1
ATOM 1724 N N . PRO A 1 225 ? -16.451 -10.758 25.968 1.00 96.12 225 PRO A N 1
ATOM 1725 C CA . PRO A 1 225 ? -15.734 -11.663 25.065 1.00 96.12 225 PRO A CA 1
ATOM 1726 C C . PRO A 1 225 ? -15.901 -11.346 23.575 1.00 96.12 225 PRO A C 1
ATOM 1728 O O . PRO A 1 225 ? -15.002 -11.627 22.784 1.00 96.12 225 PRO A O 1
ATOM 1731 N N . GLU A 1 226 ? -17.030 -10.761 23.184 1.00 95.94 226 GLU A N 1
ATOM 1732 C CA . GLU A 1 226 ? -17.344 -10.367 21.807 1.00 95.94 226 GLU A CA 1
ATOM 1733 C C . GLU A 1 226 ? -16.414 -9.264 21.288 1.00 95.94 226 GLU A C 1
ATOM 1735 O O . GLU A 1 226 ? -16.196 -9.169 20.083 1.00 95.94 226 GLU A O 1
ATOM 1740 N N . LEU A 1 227 ? -15.840 -8.462 22.191 1.00 97.94 227 LEU A N 1
ATOM 1741 C CA . LEU A 1 227 ? -14.899 -7.386 21.873 1.00 97.94 227 LEU A CA 1
ATOM 1742 C C . LEU A 1 227 ? -13.437 -7.838 21.881 1.00 97.94 227 LEU A C 1
ATOM 1744 O O . LEU A 1 227 ? -12.543 -7.042 21.591 1.00 97.94 227 LEU A O 1
ATOM 1748 N N . ARG A 1 228 ? -13.162 -9.103 22.207 1.00 98.00 228 ARG A N 1
ATOM 1749 C CA . ARG A 1 228 ? -11.799 -9.629 22.181 1.00 98.00 228 ARG A CA 1
ATOM 1750 C C . ARG A 1 228 ? -11.325 -9.797 20.741 1.00 98.00 228 ARG A C 1
ATOM 1752 O O . ARG A 1 228 ? -11.910 -10.551 19.957 1.00 98.00 228 ARG A O 1
ATOM 1759 N N . MET A 1 229 ? -10.220 -9.142 20.406 1.00 97.81 229 MET A N 1
ATOM 1760 C CA . MET A 1 229 ? -9.574 -9.295 19.108 1.00 97.81 229 MET A CA 1
ATOM 1761 C C . MET A 1 229 ? -8.811 -10.624 19.053 1.00 97.81 229 MET A C 1
ATOM 1763 O O . MET A 1 229 ? -8.313 -11.127 20.061 1.00 97.81 229 MET A O 1
ATOM 1767 N N . ARG A 1 230 ? -8.728 -11.226 17.865 1.00 96.12 230 ARG A N 1
ATOM 1768 C CA . ARG A 1 230 ? -8.051 -12.514 17.650 1.00 96.12 230 ARG A CA 1
ATOM 1769 C C . ARG A 1 230 ? -6.723 -12.313 16.928 1.00 96.12 230 ARG A C 1
ATOM 1771 O O . ARG A 1 230 ? -6.696 -11.498 16.008 1.00 96.12 230 ARG A O 1
ATOM 1778 N N . PRO A 1 231 ? -5.654 -13.050 17.270 1.00 95.19 231 PRO A N 1
ATOM 1779 C CA . PRO A 1 231 ? -4.400 -12.970 16.530 1.00 95.19 231 PRO A CA 1
ATOM 1780 C C . PRO A 1 231 ? -4.616 -13.327 15.054 1.00 95.19 231 PRO A C 1
ATOM 1782 O O . PRO A 1 231 ? -5.452 -14.170 14.716 1.00 95.19 231 PRO A O 1
ATOM 1785 N N . VAL A 1 232 ? -3.877 -12.665 14.168 1.00 91.00 232 VAL A N 1
ATOM 1786 C CA . VAL A 1 232 ? -3.914 -12.926 12.727 1.00 91.00 232 VAL A CA 1
ATOM 1787 C C . VAL A 1 232 ? -2.863 -13.976 12.377 1.00 91.00 232 VAL A C 1
ATOM 1789 O O . VAL A 1 232 ? -1.665 -13.769 12.580 1.00 91.00 232 VAL A O 1
ATOM 1792 N N . ASP A 1 233 ? -3.307 -15.094 11.804 1.00 85.50 233 ASP A N 1
ATOM 1793 C CA . ASP A 1 233 ? -2.430 -16.200 11.418 1.00 85.50 233 ASP A CA 1
ATOM 1794 C C . ASP A 1 233 ? -1.267 -15.732 10.529 1.00 85.50 233 ASP A C 1
ATOM 1796 O O . ASP A 1 233 ? -1.446 -15.026 9.533 1.00 85.50 233 ASP A O 1
ATOM 1800 N N . GLY A 1 234 ? -0.049 -16.134 10.901 1.00 83.31 234 GLY A N 1
ATOM 1801 C CA . GLY A 1 234 ? 1.173 -15.784 10.174 1.00 83.31 234 GLY A CA 1
ATOM 1802 C C . GLY A 1 234 ? 1.626 -14.328 10.326 1.00 83.31 234 GLY A C 1
ATOM 1803 O O . GLY A 1 234 ? 2.590 -13.940 9.667 1.00 83.31 234 GLY A O 1
ATOM 1804 N N . LYS A 1 235 ? 0.978 -13.525 11.184 1.00 85.88 235 LYS A N 1
ATOM 1805 C CA . LYS A 1 235 ? 1.335 -12.122 11.445 1.00 85.88 235 LYS A CA 1
ATOM 1806 C C . LYS A 1 235 ? 1.422 -11.825 12.954 1.00 85.88 235 LYS A C 1
ATOM 1808 O O . LYS A 1 235 ? 0.464 -11.316 13.530 1.00 85.88 235 LYS A O 1
ATOM 1813 N N . PRO A 1 236 ? 2.561 -12.120 13.611 1.00 89.56 236 PRO A N 1
ATOM 1814 C CA . PRO A 1 236 ? 2.759 -11.816 15.032 1.00 89.56 236 PRO A CA 1
ATOM 1815 C C . PRO A 1 236 ? 2.521 -10.333 15.363 1.00 89.56 236 PRO A C 1
ATOM 1817 O O . PRO A 1 236 ? 2.960 -9.452 14.622 1.00 89.56 236 PRO A O 1
ATOM 1820 N N . GLY A 1 237 ? 1.823 -10.061 16.470 1.00 91.69 237 GLY A N 1
ATOM 1821 C CA . GLY A 1 237 ? 1.472 -8.702 16.906 1.00 91.69 237 GLY A CA 1
ATOM 1822 C C . GLY A 1 237 ? 0.288 -8.068 16.164 1.00 91.69 237 GLY A C 1
ATOM 1823 O O . GLY A 1 237 ? -0.047 -6.918 16.435 1.00 91.69 237 GLY A O 1
ATOM 1824 N N . PHE A 1 238 ? -0.361 -8.790 15.244 1.00 93.88 238 PHE A N 1
ATOM 1825 C CA . PHE A 1 238 ? -1.584 -8.331 14.586 1.00 93.88 238 PHE A CA 1
ATOM 1826 C C . PHE A 1 238 ? -2.806 -9.009 15.193 1.00 93.88 238 PHE A C 1
ATOM 1828 O O . PHE A 1 238 ? -2.864 -10.236 15.282 1.00 93.88 238 PHE A O 1
ATOM 1835 N N . PHE A 1 239 ? -3.820 -8.211 15.510 1.00 96.25 239 PHE A N 1
ATOM 1836 C CA . PHE A 1 239 ? -5.074 -8.662 16.105 1.00 96.25 239 PHE A CA 1
ATOM 1837 C C . PHE A 1 239 ? -6.254 -8.176 15.277 1.00 96.25 239 PHE A C 1
ATOM 1839 O O . PHE A 1 239 ? -6.218 -7.072 14.746 1.00 96.25 239 PHE A O 1
ATOM 1846 N N . ARG A 1 240 ? -7.312 -8.975 15.138 1.00 95.69 240 ARG A N 1
ATOM 1847 C CA . ARG A 1 240 ? -8.474 -8.652 14.309 1.00 95.69 240 ARG A CA 1
ATOM 1848 C C . ARG A 1 240 ? -9.787 -8.967 15.003 1.00 95.69 240 ARG A C 1
ATOM 1850 O O . ARG A 1 240 ? -9.968 -10.057 15.545 1.00 95.69 240 ARG A O 1
ATOM 1857 N N . LEU A 1 241 ? -10.725 -8.034 14.890 1.00 96.75 241 LEU A N 1
ATOM 1858 C CA . LEU A 1 241 ? -12.148 -8.283 15.078 1.00 96.75 241 LEU A CA 1
ATOM 1859 C C . LEU A 1 241 ? -12.839 -8.183 13.716 1.00 96.75 241 LEU A C 1
ATOM 1861 O O . LEU A 1 241 ? -12.586 -7.244 12.964 1.00 96.75 241 LEU A O 1
ATOM 1865 N N . THR A 1 242 ? -13.709 -9.141 13.404 1.00 94.12 242 THR A N 1
ATOM 1866 C CA . THR A 1 242 ? -14.600 -9.075 12.240 1.00 94.12 242 THR A CA 1
ATOM 1867 C C . THR A 1 242 ? -16.036 -9.179 12.722 1.00 94.12 242 THR A C 1
ATOM 1869 O O . THR A 1 242 ? -16.376 -10.116 13.444 1.00 94.12 242 THR A O 1
ATOM 1872 N N . MET A 1 243 ? -16.873 -8.237 12.304 1.00 93.69 243 MET A N 1
ATOM 1873 C CA . MET A 1 243 ? -18.274 -8.153 12.697 1.00 93.69 243 MET A CA 1
ATOM 1874 C C . MET A 1 243 ? -19.161 -7.769 11.518 1.00 93.69 243 MET A C 1
ATOM 1876 O O . MET A 1 243 ? -18.694 -7.183 10.547 1.00 93.69 243 MET A O 1
ATOM 1880 N N . LEU A 1 244 ? -20.446 -8.090 11.616 1.00 91.56 244 LEU A N 1
ATOM 1881 C CA . LEU A 1 244 ? -21.485 -7.488 10.788 1.00 91.56 244 LEU A CA 1
ATOM 1882 C C . LEU A 1 244 ? -22.065 -6.318 11.581 1.00 91.56 244 LEU A C 1
ATOM 1884 O O . LEU A 1 244 ? -22.728 -6.548 12.591 1.00 91.56 244 LEU A O 1
ATOM 1888 N N . THR A 1 245 ? -21.780 -5.090 11.157 1.00 91.62 245 THR A N 1
ATOM 1889 C CA . THR A 1 245 ? -21.986 -3.877 11.961 1.00 91.62 245 THR A CA 1
ATOM 1890 C C . THR A 1 245 ? -23.418 -3.744 12.500 1.00 91.62 245 THR A C 1
ATOM 1892 O O . THR A 1 245 ? -23.604 -3.626 13.711 1.00 91.62 245 THR A O 1
ATOM 1895 N N . ALA A 1 246 ? -24.437 -3.850 11.641 1.00 88.88 246 ALA A N 1
ATOM 1896 C CA . ALA A 1 246 ? -25.842 -3.728 12.039 1.00 88.88 246 ALA A CA 1
ATOM 1897 C C . ALA A 1 246 ? -26.277 -4.811 13.040 1.00 88.88 246 ALA A C 1
ATOM 1899 O O . ALA A 1 246 ? -27.018 -4.533 13.980 1.00 88.88 246 ALA A O 1
ATOM 1900 N N . SER A 1 247 ? -25.801 -6.048 12.866 1.00 91.44 247 SER A N 1
ATOM 1901 C CA . SER A 1 247 ? -26.088 -7.135 13.809 1.00 91.44 247 SER A CA 1
ATOM 1902 C C . SER A 1 247 ? -25.332 -6.978 15.122 1.00 91.44 247 SER A C 1
ATOM 1904 O O . SER A 1 247 ? -25.846 -7.367 16.164 1.00 91.44 247 SER A O 1
ATOM 1906 N N . PHE A 1 248 ? -24.125 -6.413 15.084 1.00 93.56 248 PHE A N 1
ATOM 1907 C CA . PHE A 1 248 ? -23.307 -6.225 16.276 1.00 93.56 248 PHE A CA 1
ATOM 1908 C C . PHE A 1 248 ? -23.947 -5.212 17.226 1.00 93.56 248 PHE A C 1
ATOM 1910 O O . PHE A 1 248 ? -24.034 -5.471 18.414 1.00 93.56 248 PHE A O 1
ATOM 1917 N N . PHE A 1 249 ? -24.495 -4.112 16.707 1.00 94.06 249 PHE A N 1
ATOM 1918 C CA . PHE A 1 249 ? -25.201 -3.102 17.509 1.00 94.06 249 PHE A CA 1
ATOM 1919 C C . PHE A 1 249 ? -26.716 -3.340 17.625 1.00 94.06 249 PHE A C 1
ATOM 1921 O O . PHE A 1 249 ? -27.471 -2.455 18.042 1.00 94.06 249 PHE A O 1
ATOM 1928 N N . GLN A 1 250 ? -27.193 -4.529 17.251 1.00 91.56 250 GLN A N 1
ATOM 1929 C CA . GLN A 1 250 ? -28.618 -4.830 17.247 1.00 91.56 250 GLN A CA 1
ATOM 1930 C C . GLN A 1 250 ? -29.227 -4.651 18.645 1.00 91.56 250 GLN A C 1
ATOM 1932 O O . GLN A 1 250 ? -28.763 -5.225 19.626 1.00 91.56 250 GLN A O 1
ATOM 1937 N N . GLY A 1 251 ? -30.311 -3.876 18.725 1.00 91.31 251 GLY A N 1
ATOM 1938 C CA . GLY A 1 251 ? -31.017 -3.595 19.978 1.00 91.31 251 GLY A CA 1
ATOM 1939 C C . GLY A 1 251 ? -30.436 -2.444 20.804 1.00 91.31 251 GLY A C 1
ATOM 1940 O O . GLY A 1 251 ? -31.064 -2.055 21.785 1.00 91.31 251 GLY A O 1
ATOM 1941 N N . LEU A 1 252 ? -29.290 -1.880 20.405 1.00 92.88 252 LEU A N 1
ATOM 1942 C CA . LEU A 1 252 ? -28.744 -0.640 20.975 1.00 92.88 252 LEU A CA 1
ATOM 1943 C C . LEU A 1 252 ? -29.169 0.598 20.175 1.00 92.88 252 LEU A C 1
ATOM 1945 O O . LEU A 1 252 ? -29.256 1.691 20.724 1.00 92.88 252 LEU A O 1
ATOM 1949 N N . ILE A 1 253 ? -29.432 0.420 18.880 1.00 90.56 253 ILE A N 1
ATOM 1950 C CA . ILE A 1 253 ? -29.739 1.497 17.936 1.00 90.56 253 ILE A CA 1
ATOM 1951 C C . ILE A 1 253 ? -31.265 1.670 17.808 1.00 90.56 253 ILE A C 1
ATOM 1953 O O . ILE A 1 253 ? -31.973 0.658 17.739 1.00 90.56 253 ILE A O 1
ATOM 1957 N N . PRO A 1 254 ? -31.786 2.914 17.755 1.00 87.31 254 PRO A N 1
ATOM 1958 C CA . PRO A 1 254 ? -33.186 3.198 17.422 1.00 87.31 254 PRO A CA 1
ATOM 1959 C C . PRO A 1 254 ? -33.624 2.590 16.077 1.00 87.31 254 PRO A C 1
ATOM 1961 O O . PRO A 1 254 ? -32.813 2.446 15.169 1.00 87.31 254 PRO A O 1
ATOM 1964 N N . GLU A 1 255 ? -34.914 2.271 15.911 1.00 85.44 255 GLU A N 1
ATOM 1965 C CA . GLU A 1 255 ? -35.428 1.667 14.663 1.00 85.44 255 GLU A CA 1
ATOM 1966 C C . GLU A 1 255 ? -35.235 2.555 13.419 1.00 85.44 255 GLU A C 1
ATOM 1968 O O . GLU A 1 255 ? -35.127 2.037 12.310 1.00 85.44 255 GLU A O 1
ATOM 1973 N N . ASP A 1 256 ? -35.196 3.876 13.600 1.00 86.50 256 ASP A N 1
ATOM 1974 C CA . ASP A 1 256 ? -34.953 4.885 12.564 1.00 86.50 256 ASP A CA 1
ATOM 1975 C C . ASP A 1 256 ? -33.509 5.420 12.569 1.00 86.50 256 ASP A C 1
ATOM 1977 O O . ASP A 1 256 ? -33.227 6.435 11.933 1.00 86.50 256 ASP A O 1
ATOM 1981 N N . GLY A 1 257 ? -32.611 4.786 13.327 1.00 89.00 257 GLY A N 1
ATOM 1982 C CA . GLY A 1 257 ? -31.225 5.210 13.468 1.00 89.00 257 GLY A CA 1
ATOM 1983 C C . GLY A 1 257 ? -30.308 4.584 12.420 1.00 89.00 257 GLY A C 1
ATOM 1984 O O . GLY A 1 257 ? -30.242 3.363 12.305 1.00 89.00 257 GLY A O 1
ATOM 1985 N N . ASP A 1 258 ? -29.530 5.418 11.733 1.00 91.19 2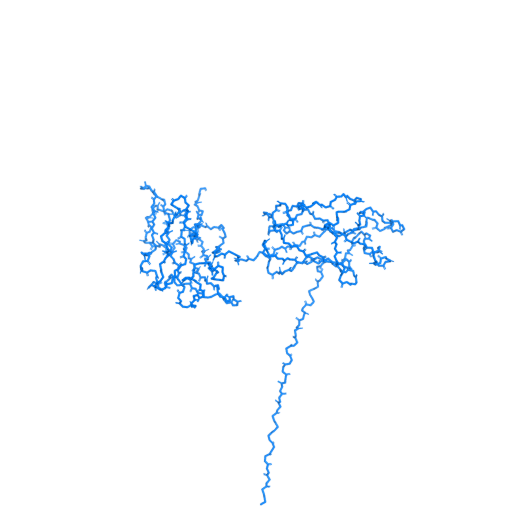58 ASP A N 1
ATOM 1986 C CA . ASP A 1 258 ? -28.448 4.984 10.848 1.00 91.19 258 ASP A CA 1
ATOM 1987 C C . ASP A 1 258 ? -27.085 5.222 11.500 1.00 91.19 258 ASP A C 1
ATOM 1989 O O . ASP A 1 258 ? -26.794 6.314 12.003 1.00 91.19 258 ASP A O 1
ATOM 1993 N N . ILE A 1 259 ? -26.214 4.211 11.462 1.00 93.38 259 ILE A N 1
ATOM 1994 C CA . ILE A 1 259 ? -24.818 4.367 11.883 1.00 93.38 259 ILE A CA 1
ATOM 1995 C C . ILE A 1 259 ? -24.062 5.112 10.785 1.00 93.38 259 ILE A C 1
ATOM 1997 O O . ILE A 1 259 ? -23.936 4.612 9.669 1.00 93.38 259 ILE A O 1
ATOM 2001 N N . ILE A 1 260 ? -23.500 6.272 11.119 1.00 93.12 260 ILE A N 1
ATOM 2002 C CA . ILE A 1 260 ? -22.718 7.093 10.179 1.00 93.12 260 ILE A CA 1
ATOM 2003 C C . ILE A 1 260 ? -21.207 6.928 10.361 1.00 93.12 260 ILE A C 1
ATOM 2005 O O . ILE A 1 260 ? -20.432 7.154 9.431 1.00 93.12 260 ILE A O 1
ATOM 2009 N N . ASN A 1 261 ? -20.758 6.535 11.554 1.00 93.62 261 ASN A N 1
ATOM 2010 C CA . ASN A 1 261 ? -19.383 6.117 11.799 1.00 93.62 261 ASN A CA 1
ATOM 2011 C C . ASN A 1 261 ? -19.270 5.242 13.054 1.00 93.62 261 ASN A C 1
ATOM 2013 O O . ASN A 1 261 ? -20.183 5.189 13.880 1.00 93.62 261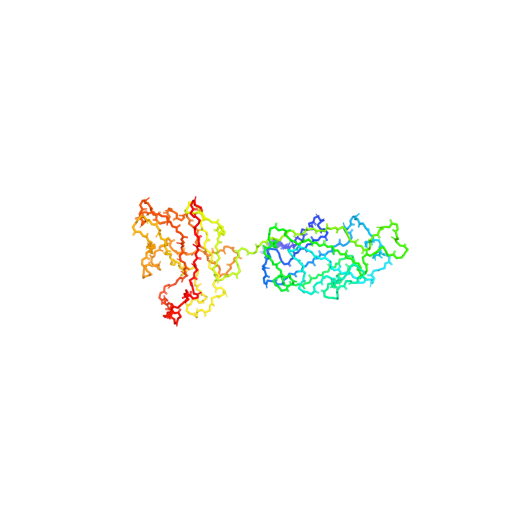 ASN A O 1
ATOM 2017 N N . ILE A 1 262 ? -18.133 4.564 13.178 1.00 95.62 262 ILE A N 1
ATOM 2018 C CA . ILE A 1 262 ? -17.719 3.844 14.380 1.00 95.62 262 ILE A CA 1
ATOM 2019 C C . ILE A 1 262 ? -16.385 4.418 14.833 1.00 95.62 262 ILE A C 1
ATOM 2021 O O . ILE A 1 262 ? -15.412 4.377 14.083 1.00 95.62 262 ILE A O 1
ATOM 2025 N N . THR A 1 263 ? -16.318 4.908 16.061 1.00 95.31 263 THR A N 1
ATOM 2026 C CA . THR A 1 263 ? -15.046 5.186 16.728 1.00 95.31 263 THR A CA 1
ATOM 2027 C C . THR A 1 263 ? -14.544 3.896 17.360 1.00 95.31 263 THR A C 1
ATOM 2029 O O . THR A 1 263 ? -15.281 3.229 18.090 1.00 95.31 263 THR A O 1
ATOM 2032 N N . ALA A 1 264 ? -13.296 3.536 17.068 1.00 96.25 264 ALA A N 1
ATOM 2033 C CA . ALA A 1 264 ? -12.669 2.321 17.556 1.00 96.25 264 ALA A CA 1
ATOM 2034 C C . ALA A 1 264 ? -11.263 2.584 18.100 1.00 96.25 264 ALA A C 1
ATOM 2036 O O . ALA A 1 264 ? -10.490 3.320 17.487 1.00 96.25 264 ALA A O 1
ATOM 2037 N N . PHE A 1 265 ? -10.918 1.949 19.219 1.00 95.25 265 PHE A N 1
ATOM 2038 C CA . PHE A 1 265 ? -9.562 1.967 19.772 1.00 95.25 265 PHE A CA 1
ATOM 2039 C C . PHE A 1 265 ? -9.280 0.703 20.601 1.00 95.25 265 PHE A C 1
ATOM 2041 O O . PHE A 1 265 ? -10.206 0.149 21.202 1.00 95.25 265 PHE A O 1
ATOM 2048 N N . PRO A 1 266 ? -8.036 0.195 20.606 1.00 96.38 266 PRO A N 1
ATOM 2049 C CA . PRO A 1 266 ? -7.687 -1.032 21.312 1.00 96.38 266 PRO A CA 1
ATOM 2050 C 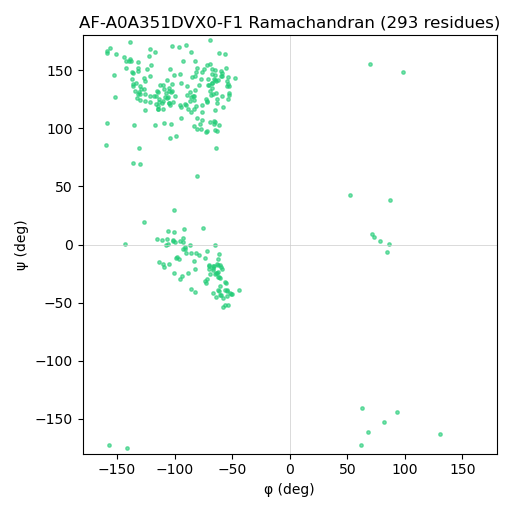C . PRO A 1 266 ? -7.611 -0.801 22.826 1.00 96.38 266 PRO A C 1
ATOM 2052 O O . PRO A 1 266 ? -7.276 0.281 23.283 1.00 96.38 266 PRO A O 1
ATOM 2055 N N . LEU A 1 267 ? -7.891 -1.827 23.622 1.00 96.12 267 LEU A N 1
ATOM 2056 C CA . LEU A 1 267 ? -7.768 -1.818 25.081 1.00 96.12 267 LEU A CA 1
ATOM 2057 C C . LEU A 1 267 ? -7.167 -3.134 25.568 1.00 96.12 267 LEU A C 1
ATOM 2059 O O . LEU A 1 267 ? -7.252 -4.160 24.890 1.00 96.12 267 LEU A O 1
ATOM 2063 N N . ARG A 1 268 ? -6.615 -3.117 26.782 1.00 96.00 268 ARG A N 1
ATOM 2064 C CA . ARG A 1 268 ? -6.200 -4.325 27.502 1.00 96.00 268 ARG A CA 1
ATOM 2065 C C . ARG A 1 268 ? -6.574 -4.252 28.985 1.00 96.00 268 ARG A C 1
ATOM 2067 O O . ARG A 1 268 ? -6.733 -3.148 29.511 1.00 96.00 268 ARG A O 1
ATOM 2074 N N . PRO A 1 269 ? -6.690 -5.390 29.691 1.00 95.56 269 PRO A N 1
ATOM 2075 C CA . PRO A 1 269 ? -6.994 -5.403 31.118 1.00 95.56 269 PRO A CA 1
ATOM 2076 C C . PRO A 1 269 ? -6.052 -4.512 31.943 1.00 95.56 269 PRO A C 1
ATOM 2078 O O . PRO A 1 269 ? -4.828 -4.618 31.856 1.00 95.56 269 PRO A O 1
ATOM 2081 N N . GLY A 1 270 ? -6.640 -3.643 32.770 1.00 91.75 270 GLY A N 1
ATOM 2082 C CA . GLY A 1 270 ? -5.909 -2.783 33.707 1.00 91.75 270 GLY A CA 1
ATOM 2083 C C . GLY A 1 270 ? -5.121 -1.633 33.074 1.00 91.75 270 GLY A C 1
ATOM 2084 O O . GLY A 1 270 ? -4.339 -1.000 33.781 1.00 91.75 270 GLY A O 1
ATOM 2085 N N . TYR A 1 271 ? -5.297 -1.370 31.777 1.00 92.44 271 TYR A N 1
ATOM 2086 C CA . TYR A 1 271 ? -4.730 -0.202 31.111 1.00 92.44 271 TYR A CA 1
ATOM 2087 C C . TYR A 1 271 ? -5.794 0.879 30.914 1.00 92.44 271 TYR A C 1
ATOM 2089 O O . TYR A 1 271 ? -6.913 0.583 30.507 1.00 92.44 271 TYR A O 1
ATOM 2097 N N . GLU A 1 272 ? -5.407 2.126 31.161 1.00 90.50 272 GLU A N 1
ATOM 2098 C CA . GLU A 1 272 ? -6.187 3.321 30.851 1.00 90.50 272 GLU A CA 1
ATOM 2099 C C . GLU A 1 272 ? -5.300 4.248 30.018 1.00 90.50 272 GLU A C 1
ATOM 2101 O O . GLU A 1 272 ? -4.124 4.457 30.349 1.00 90.50 272 GLU A O 1
ATOM 2106 N N . TYR A 1 273 ? -5.846 4.796 28.932 1.00 88.75 273 TYR A N 1
ATOM 2107 C CA . TYR A 1 273 ? -5.126 5.795 28.151 1.00 88.75 273 TYR A CA 1
ATOM 2108 C C . TYR A 1 273 ? -4.903 7.062 28.986 1.00 88.75 273 TYR A C 1
ATOM 2110 O O . TYR A 1 273 ? -5.753 7.430 29.805 1.00 88.75 273 TYR A O 1
ATOM 2118 N N . PRO A 1 274 ? -3.769 7.762 28.799 1.00 85.38 274 PRO A N 1
ATOM 2119 C CA . PRO A 1 274 ? -3.572 9.051 29.440 1.00 85.38 274 PRO A CA 1
ATOM 2120 C C . PRO A 1 274 ? -4.689 10.022 29.018 1.00 85.38 274 PRO A C 1
ATOM 2122 O O . PRO A 1 274 ? -5.152 9.953 27.876 1.00 85.38 274 PRO A O 1
ATOM 2125 N N . PRO A 1 275 ? -5.105 10.945 29.906 1.00 79.44 275 PRO A N 1
ATOM 2126 C CA . PRO A 1 275 ? -6.124 11.930 29.578 1.00 79.44 275 PRO A CA 1
ATOM 2127 C C . PRO A 1 275 ? -5.752 12.699 28.313 1.00 79.44 275 PRO A C 1
ATOM 2129 O O . PRO A 1 275 ? -4.595 13.100 28.151 1.00 79.44 275 PRO A O 1
ATOM 2132 N N . ASP A 1 276 ? -6.738 12.936 27.450 1.00 69.25 276 ASP A N 1
ATOM 2133 C CA . ASP A 1 276 ? -6.535 13.716 26.236 1.00 69.25 276 ASP A CA 1
ATOM 2134 C C . ASP A 1 276 ? -6.014 15.119 26.589 1.00 69.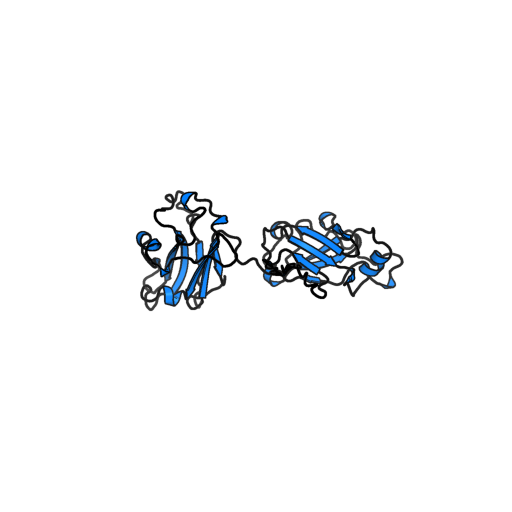25 276 ASP A C 1
ATOM 2136 O O . ASP A 1 276 ? -6.647 15.897 27.309 1.00 69.25 276 ASP A O 1
ATOM 2140 N N . SER A 1 277 ? -4.813 15.422 26.100 1.00 63.50 277 SER A N 1
ATOM 2141 C CA . SER A 1 277 ? -4.158 16.717 26.298 1.00 63.50 277 SER A CA 1
ATOM 2142 C C . SER A 1 277 ? -4.439 17.700 25.155 1.00 63.50 277 SER A C 1
ATOM 2144 O O . SER A 1 277 ? -4.042 18.866 25.227 1.00 63.50 277 SER A O 1
ATOM 2146 N N . THR A 1 278 ? -5.154 17.253 24.119 1.00 60.75 278 THR A N 1
ATOM 2147 C CA . THR A 1 278 ? -5.403 17.959 22.859 1.00 60.75 278 THR A CA 1
ATOM 2148 C C . THR A 1 278 ? -6.895 17.968 22.499 1.00 60.75 278 THR A C 1
ATOM 2150 O O . THR A 1 278 ? -7.278 17.422 21.471 1.00 60.75 278 THR A O 1
ATOM 2153 N N . PRO A 1 279 ? -7.745 18.702 23.244 1.00 57.19 279 PRO A N 1
ATOM 2154 C CA . PRO A 1 279 ? -9.211 18.665 23.099 1.00 57.19 279 PRO A CA 1
ATOM 2155 C C . PRO A 1 279 ? -9.763 19.186 21.755 1.00 57.19 279 PRO A C 1
ATOM 2157 O O . PRO A 1 279 ? -10.975 19.245 21.563 1.00 57.19 279 PRO A O 1
ATOM 2160 N N . TRP A 1 280 ? -8.895 19.630 20.843 1.00 55.38 280 TRP A N 1
ATOM 2161 C CA . TRP A 1 280 ? -9.265 20.106 19.507 1.00 55.38 280 TRP A CA 1
ATOM 2162 C C . TRP A 1 280 ? -9.082 19.042 18.417 1.00 55.38 280 TRP A C 1
ATOM 2164 O O . TRP A 1 280 ? -9.562 19.249 17.304 1.00 55.38 280 TRP A O 1
ATOM 2174 N N . ASN A 1 281 ? -8.418 17.927 18.735 1.00 57.12 281 ASN A N 1
ATOM 2175 C CA . ASN A 1 281 ? -8.201 16.792 17.843 1.00 57.12 281 ASN A CA 1
ATOM 2176 C C . ASN A 1 281 ? -8.821 15.533 18.464 1.00 57.12 281 ASN A C 1
ATOM 2178 O O . ASN A 1 281 ? -8.965 15.448 19.679 1.00 57.12 281 ASN A O 1
ATOM 2182 N N . ALA A 1 282 ? -9.185 14.552 17.634 1.00 58.53 282 ALA A N 1
ATOM 2183 C CA . ALA A 1 282 ? -9.473 13.222 18.160 1.00 58.53 282 ALA A CA 1
ATOM 2184 C C . ALA A 1 282 ? -8.191 12.665 18.811 1.00 58.53 282 ALA A C 1
ATOM 2186 O O . ALA A 1 282 ? -7.111 12.904 18.263 1.00 58.53 282 ALA A O 1
ATOM 2187 N N . PRO A 1 283 ? -8.281 11.942 19.941 1.00 69.31 283 PRO A N 1
ATOM 2188 C CA . PRO A 1 283 ? -7.113 11.323 20.551 1.00 69.31 283 PRO A CA 1
ATOM 2189 C C . PRO A 1 283 ? -6.368 10.436 19.548 1.00 69.31 283 PRO A C 1
ATOM 2191 O O . PRO A 1 283 ? -7.000 9.705 18.791 1.00 69.31 283 PRO A O 1
ATOM 2194 N N . ASP A 1 284 ? -5.034 10.441 19.580 1.00 71.38 284 ASP A N 1
ATOM 2195 C CA . ASP A 1 284 ? -4.202 9.727 18.593 1.00 71.38 284 ASP A CA 1
ATOM 2196 C C . ASP A 1 284 ? -4.432 8.200 18.564 1.00 71.38 284 ASP A C 1
ATOM 2198 O O . ASP A 1 284 ? -4.084 7.529 17.596 1.00 71.38 284 ASP A O 1
ATOM 2202 N N . HIS A 1 285 ? -5.034 7.636 19.617 1.00 78.50 285 HIS A N 1
ATOM 2203 C CA . HIS A 1 285 ? -5.389 6.217 19.694 1.00 78.50 285 HIS A CA 1
ATOM 2204 C C . HIS A 1 285 ? -6.754 5.889 19.067 1.00 78.50 285 HIS A C 1
ATOM 2206 O O . HIS A 1 285 ? -7.106 4.715 18.959 1.00 78.50 285 HIS A O 1
ATOM 2212 N N . TRP A 1 286 ? -7.540 6.894 18.666 1.00 88.19 286 TRP A N 1
ATOM 2213 C CA . TRP A 1 286 ? -8.864 6.702 18.080 1.00 88.19 286 TRP A CA 1
ATOM 2214 C C . TRP A 1 286 ? -8.778 6.540 16.572 1.00 88.19 286 TRP A C 1
ATOM 2216 O O . TRP A 1 286 ? -8.122 7.299 15.865 1.00 88.19 286 TRP A O 1
ATOM 2226 N N . THR A 1 287 ? -9.536 5.581 16.059 1.00 89.62 287 THR A N 1
ATOM 2227 C CA . THR A 1 287 ? -9.809 5.443 14.632 1.00 89.62 287 THR A CA 1
ATOM 2228 C C . THR A 1 287 ? -11.289 5.688 14.395 1.00 89.62 287 THR A C 1
ATOM 2230 O O . THR A 1 287 ? -12.129 4.931 14.876 1.00 89.62 287 THR A O 1
ATOM 2233 N N . ILE A 1 288 ? -11.617 6.741 13.647 1.00 90.88 288 ILE A N 1
ATOM 2234 C CA . ILE A 1 288 ? -12.991 7.009 13.209 1.00 90.88 288 ILE A CA 1
ATOM 2235 C C . ILE A 1 288 ? -13.197 6.311 11.869 1.00 90.88 288 ILE A C 1
ATOM 2237 O O . ILE A 1 288 ? -12.507 6.600 10.894 1.00 90.88 288 ILE A O 1
ATOM 2241 N N . ILE A 1 289 ? -14.156 5.394 11.824 1.00 92.25 289 ILE A N 1
ATOM 2242 C CA . ILE A 1 289 ? -14.450 4.533 10.681 1.00 92.25 289 ILE A CA 1
ATOM 2243 C C . ILE A 1 289 ? -15.773 4.995 10.066 1.00 92.25 289 ILE A C 1
ATOM 2245 O O . ILE A 1 289 ? -16.826 4.711 10.639 1.00 92.25 289 ILE A O 1
ATOM 2249 N N . PRO A 1 290 ? -15.767 5.697 8.920 1.00 91.88 290 PRO A N 1
ATOM 2250 C CA . PRO A 1 290 ? -17.000 6.106 8.256 1.00 91.88 290 PRO A CA 1
ATOM 2251 C C . PRO A 1 290 ? -17.816 4.897 7.787 1.00 91.88 290 PRO A C 1
ATOM 2253 O O . PRO A 1 290 ? -17.255 3.919 7.281 1.00 91.88 290 PRO A O 1
ATOM 2256 N N . ILE A 1 291 ? -19.138 4.989 7.922 1.00 90.44 291 ILE A N 1
ATOM 2257 C CA . ILE A 1 291 ? -20.106 4.027 7.388 1.00 90.44 291 ILE A CA 1
ATOM 2258 C C . ILE A 1 291 ? -20.954 4.756 6.346 1.00 90.44 291 ILE A C 1
ATOM 2260 O O . ILE A 1 291 ? -21.481 5.836 6.606 1.00 90.44 291 ILE A O 1
ATOM 2264 N N . LEU A 1 292 ? -21.052 4.187 5.146 1.00 84.94 292 LEU A N 1
ATOM 2265 C CA . LEU A 1 292 ? -21.823 4.776 4.056 1.00 84.94 292 LEU A CA 1
ATOM 2266 C C . LEU A 1 292 ? -23.321 4.637 4.342 1.00 84.94 292 LEU A C 1
ATOM 2268 O O . LEU A 1 292 ? -23.823 3.522 4.509 1.00 84.94 292 LEU A O 1
ATOM 2272 N N . THR A 1 293 ? -24.025 5.766 4.344 1.00 77.44 293 THR A N 1
ATOM 2273 C CA . THR A 1 293 ? -25.491 5.827 4.348 1.00 77.44 293 THR A CA 1
ATOM 2274 C C . THR A 1 293 ? -26.031 5.746 2.917 1.00 77.44 293 THR A C 1
ATOM 2276 O O . THR A 1 293 ? -25.279 5.849 1.949 1.00 77.44 293 THR A O 1
ATOM 2279 N N . CYS A 1 294 ? -27.333 5.502 2.754 1.00 62.03 294 CYS A N 1
ATOM 2280 C CA . CYS A 1 294 ? -27.961 5.279 1.442 1.00 62.03 294 CYS A CA 1
ATOM 2281 C C . CYS A 1 294 ? -28.159 6.550 0.582 1.00 62.03 294 CYS A C 1
ATOM 2283 O O . CYS A 1 294 ? -28.879 6.472 -0.416 1.00 62.03 294 CYS A O 1
ATOM 2285 N N . ASP A 1 295 ? -27.517 7.666 0.938 1.00 51.22 295 ASP A N 1
ATOM 2286 C CA . ASP A 1 295 ? -27.621 8.966 0.258 1.00 51.22 295 ASP A CA 1
ATOM 2287 C C . ASP A 1 295 ? -26.378 9.285 -0.586 1.00 51.22 295 ASP A C 1
ATOM 2289 O O . ASP A 1 295 ? -25.246 9.133 -0.069 1.00 51.22 295 ASP A O 1
#

Mean predicted aligned error: 12.93 Å

Solvent-accessible surface area (backbone atoms only — not comparable to full-atom values): 17104 Å² total; per-residue (Å²): 138,89,83,79,90,84,84,84,80,83,81,80,79,80,76,83,70,81,76,78,76,80,72,90,75,70,42,52,50,68,35,60,77,57,36,51,57,82,40,74,32,38,40,37,38,35,41,79,63,49,86,42,55,15,30,49,65,52,35,76,77,40,72,87,63,66,41,25,51,41,55,61,31,49,28,49,38,63,87,44,52,60,46,69,71,43,44,30,78,93,30,54,39,47,75,77,58,89,57,29,32,33,45,76,47,33,49,65,71,41,27,70,43,56,89,38,29,67,82,69,9,40,33,34,30,47,22,36,49,40,35,54,53,43,92,96,41,55,92,41,35,36,17,18,44,50,85,42,73,38,81,44,50,68,44,85,66,85,51,52,67,28,62,42,54,80,80,39,42,48,88,31,67,42,32,44,34,38,30,39,83,66,50,81,53,76,90,59,39,85,66,53,73,89,42,41,21,44,48,48,28,36,34,31,42,36,95,91,45,76,49,78,46,55,80,57,61,78,93,47,35,75,76,37,75,90,35,45,29,39,67,40,89,98,38,90,58,28,31,37,43,75,43,44,48,50,70,71,47,58,88,76,59,58,98,72,43,44,56,48,30,36,43,35,33,77,43,39,77,95,60,77,81,77,78,81,89,52,91,89,54,80,56,92,70,58,43,78,44,69,26,53,64,99,121

Radius of gyration: 27.76 Å; Cα contacts (8 Å, |Δi|>4): 574; chains: 1; bounding box: 63×88×72 Å

Foldseek 3Di:
DDDDDDDDDDDDDPDPDPPPPPDPADQWDKPDPQDELQDKMKIKGQCVRFDAFQQNVCCVVVVPFWKFKDWQPPHAFPVGQPDQAAGDPLRTWDDPDDRMTMDIDRNNNTHPDCPCCQVFNIKIKMFGRHQAQDPPRPVRGTNIGPIDGDHHNHDQDDDQKGWPPLAAALQDKIKIKGQLVPDDPPVSHPDDQFFKFKWKWFFKQFPVGTDIFTLDDPVCGSVDPLRRWGDDPPRPRMTMHIDNRCVSCPPRADPRIGGQWMKMFMDGPPDDDDPDPDVPDDPPRIDIRGHDDPD

Secondary structure (DSSP, 8-state):
--------------------------SEEEESSSB-SSS-EEEEEEGGG--SSSHHHHHHH-TTS-EEEEEEESS-BTT--EETTEE-GGGBPEEEETTEEEEEE-HHHHBS--TTHHHH-EEEEEEESS-SBPTT-GGG-BSBPPPEEE---B-S--SSEEEESSS-BTTSEEEEEEEGGG--SGGGTT--TTS-EEEEEEEEEETTEEEEEESS-GGGGGG-GGGB-EEETTEEEEEEEEEEHHHHTTTTS-TT-EEEEEEEEEE-TT--PPPPS-TTS--TT-EEEE-B---

Nearest PDB structures (foldseek):
  8c8o-assembly1_A  TM=2.824E-01  e=7.455E-04  Nitrosopumilus maritimus SCM1
  4qrr-assembly1_D  TM=3.038E-01  e=2.538E-02  Homo sapiens
  4mnh-assembly1_B  TM=3.220E-01  e=7.483E-02  Homo sapiens
  8u32-assembly2_F  TM=2.881E-01  e=1.660E-01  Homo sapiens
  5jpm-assembly1_B  TM=2.760E-01  e=9.149E-01  Homo sapiens

Sequence (295 aa):
MILRQIAIHALVLFSLGAWTQDSWGQAVTLAPTPTGLNDEVTLTIDVSQSAEHGLKAVLEANPDLPVYLWTWSPSDPVGGNGSWNNSNEGMLLQSTGGLKYTLTFVPSEFYTDVSALYSNGISCLAKLKDGAPYPGFDDFGEAKTEDFNVAVLPKLCEDLMCVFPESRRQDDFLSITYNNNLETYEGMQNVADDEVYIQLIARVVSASGAEEIPYVEESMVTSTPELRMRPVDGKPGFFRLTMLTASFFQGLIPEDGDIINITAFPLRPGYEYPPDSTPWNAPDHWTIIPILTCD

pLDDT: mean 87.11, std 16.85, range [32.94, 98.81]